Protein AF-A0AAV5X9I4-F1 (afdb_monomer)

Structure (mmCIF, N/CA/C/O backbone):
data_AF-A0AAV5X9I4-F1
#
_entry.id   AF-A0AAV5X9I4-F1
#
loop_
_atom_site.group_PDB
_atom_site.id
_atom_site.type_symbol
_atom_site.label_atom_id
_atom_site.label_alt_id
_atom_site.label_comp_id
_atom_site.label_asym_id
_atom_site.label_entity_id
_atom_site.label_seq_id
_atom_site.pdbx_PDB_ins_code
_atom_site.Cartn_x
_atom_site.Cartn_y
_atom_site.Cartn_z
_atom_site.occupancy
_atom_site.B_iso_or_equiv
_atom_site.auth_seq_id
_atom_site.auth_comp_id
_atom_site.auth_asym_id
_atom_site.auth_atom_id
_atom_site.pdbx_PDB_model_num
ATOM 1 N N . MET A 1 1 ? 20.234 15.312 -49.215 1.00 42.84 1 MET A N 1
ATOM 2 C CA . MET A 1 1 ? 20.912 14.231 -48.464 1.00 42.84 1 MET A CA 1
ATOM 3 C C . MET A 1 1 ? 19.890 13.559 -47.557 1.00 42.84 1 MET A C 1
ATOM 5 O O . MET A 1 1 ? 19.067 14.247 -46.967 1.00 42.84 1 MET A O 1
ATOM 9 N N . LYS A 1 2 ? 19.831 12.227 -47.622 1.00 47.31 2 LYS A N 1
ATOM 10 C CA . LYS A 1 2 ? 18.672 11.379 -47.304 1.00 47.31 2 LYS A CA 1
ATOM 11 C C . LYS A 1 2 ? 18.459 11.223 -45.791 1.00 47.31 2 LYS A C 1
ATOM 13 O O . LYS A 1 2 ? 19.376 10.842 -45.074 1.00 47.31 2 LYS A O 1
ATOM 18 N N . ARG A 1 3 ? 17.229 11.496 -45.342 1.00 52.50 3 ARG A N 1
ATOM 19 C CA . ARG A 1 3 ? 16.728 11.273 -43.978 1.00 52.50 3 ARG A CA 1
ATOM 20 C C . ARG A 1 3 ? 16.604 9.768 -43.730 1.00 52.50 3 ARG A C 1
ATOM 22 O O . ARG A 1 3 ? 15.694 9.139 -44.265 1.00 52.50 3 ARG A O 1
ATOM 29 N N . LEU A 1 4 ? 17.513 9.194 -42.946 1.00 55.03 4 LEU A N 1
ATOM 30 C CA . LEU A 1 4 ? 17.434 7.794 -42.542 1.00 55.03 4 LEU A CA 1
ATOM 31 C C . LEU A 1 4 ? 16.582 7.693 -41.270 1.00 55.03 4 LEU A C 1
ATOM 33 O O . LEU A 1 4 ? 17.060 7.907 -40.160 1.00 55.03 4 LEU A O 1
ATOM 37 N N . HIS A 1 5 ? 15.296 7.405 -41.474 1.00 47.62 5 HIS A N 1
ATOM 38 C CA . HIS A 1 5 ? 14.393 6.899 -40.446 1.00 47.62 5 HIS A CA 1
ATOM 39 C C . HIS A 1 5 ? 14.997 5.610 -39.881 1.00 47.62 5 HIS A C 1
ATOM 41 O O . HIS A 1 5 ? 15.062 4.604 -40.589 1.00 47.62 5 HIS A O 1
ATOM 47 N N . ARG A 1 6 ? 15.462 5.624 -38.628 1.00 54.22 6 ARG A N 1
ATOM 48 C CA . ARG A 1 6 ? 15.745 4.381 -37.908 1.00 54.22 6 ARG A CA 1
ATOM 49 C C . ARG A 1 6 ? 14.494 3.958 -37.155 1.00 54.22 6 ARG A C 1
ATOM 51 O O . ARG A 1 6 ? 13.937 4.714 -36.367 1.00 54.22 6 ARG A O 1
ATOM 58 N N . ALA A 1 7 ? 14.058 2.763 -37.529 1.00 50.28 7 ALA A N 1
ATOM 59 C CA . ALA A 1 7 ? 12.854 2.075 -37.129 1.00 50.28 7 ALA A CA 1
ATOM 60 C C . ALA A 1 7 ? 12.694 1.997 -35.607 1.00 50.28 7 ALA A C 1
ATOM 62 O O . ALA A 1 7 ? 13.595 1.569 -34.888 1.00 50.28 7 ALA A O 1
ATOM 63 N N . ILE A 1 8 ? 11.506 2.383 -35.153 1.00 52.78 8 ILE A N 1
ATOM 64 C CA . ILE A 1 8 ? 10.978 2.075 -33.831 1.00 52.78 8 ILE A CA 1
ATOM 65 C C . ILE A 1 8 ? 10.561 0.603 -33.884 1.00 52.78 8 ILE A C 1
ATOM 67 O O . ILE A 1 8 ? 9.514 0.259 -34.430 1.00 52.78 8 ILE A O 1
ATOM 71 N N . THR A 1 9 ? 11.421 -0.277 -33.381 1.00 48.50 9 THR A N 1
ATOM 72 C CA . THR A 1 9 ? 11.100 -1.692 -33.182 1.00 48.50 9 THR A CA 1
ATOM 73 C C . THR A 1 9 ? 10.170 -1.798 -31.976 1.00 48.50 9 THR A C 1
ATOM 75 O O . THR A 1 9 ? 10.616 -1.825 -30.832 1.00 48.50 9 THR A O 1
ATOM 78 N N . VAL A 1 10 ? 8.862 -1.828 -32.231 1.00 42.25 10 VAL A N 1
ATOM 79 C CA . VAL A 1 10 ? 7.853 -2.208 -31.237 1.00 42.25 10 VAL A CA 1
ATOM 80 C C . VAL A 1 10 ? 7.933 -3.725 -31.070 1.00 42.25 10 VAL A C 1
ATOM 82 O O . VAL A 1 10 ? 7.402 -4.479 -31.883 1.00 42.25 10 VAL A O 1
ATOM 85 N N . ILE A 1 11 ? 8.642 -4.185 -30.040 1.00 48.44 11 ILE A N 1
ATOM 86 C CA . ILE A 1 11 ? 8.603 -5.588 -29.620 1.00 48.44 11 ILE A CA 1
ATOM 87 C C . ILE A 1 11 ? 7.294 -5.779 -28.854 1.00 48.44 11 ILE A C 1
ATOM 89 O O . ILE A 1 11 ? 7.198 -5.479 -27.667 1.00 48.44 11 ILE A O 1
ATOM 93 N N . VAL A 1 12 ? 6.267 -6.251 -29.560 1.00 41.69 12 VAL A N 1
ATOM 94 C CA . VAL A 1 12 ? 5.054 -6.806 -28.953 1.00 41.69 12 VAL A CA 1
ATOM 95 C C . VAL A 1 12 ? 5.445 -8.154 -28.353 1.00 41.69 12 VAL A C 1
ATOM 97 O O . VAL A 1 12 ? 5.403 -9.187 -29.019 1.00 41.69 12 VAL A O 1
ATOM 100 N N . LEU A 1 13 ? 5.911 -8.135 -27.105 1.00 43.56 13 LEU A N 1
ATOM 101 C CA . LEU A 1 13 ? 6.156 -9.352 -26.348 1.00 43.56 13 LEU A CA 1
ATOM 102 C C . LEU A 1 13 ? 4.796 -9.882 -25.881 1.00 43.56 13 LEU A C 1
ATOM 104 O O . LEU A 1 13 ? 4.231 -9.419 -24.892 1.00 43.56 13 LEU A O 1
ATOM 108 N N . ALA A 1 14 ? 4.255 -10.831 -26.641 1.00 44.19 14 ALA A N 1
ATOM 109 C CA . ALA A 1 14 ? 3.136 -11.660 -26.225 1.00 44.19 14 ALA A CA 1
ATOM 110 C C . ALA A 1 14 ? 3.586 -12.510 -25.027 1.00 44.19 14 ALA A C 1
ATOM 112 O O . ALA A 1 14 ? 4.155 -13.590 -25.186 1.00 44.19 14 ALA A O 1
ATOM 113 N N . ALA A 1 15 ? 3.392 -11.982 -23.819 1.00 47.47 15 ALA A N 1
ATOM 114 C CA . ALA A 1 15 ? 3.569 -12.735 -22.591 1.00 47.47 15 ALA A CA 1
ATOM 115 C C . ALA A 1 15 ? 2.494 -13.823 -22.550 1.00 47.47 15 ALA A C 1
ATOM 117 O O . ALA A 1 15 ? 1.297 -13.544 -22.481 1.00 47.47 15 ALA A O 1
ATOM 118 N N . ALA A 1 16 ? 2.950 -15.067 -22.661 1.00 37.94 16 ALA A N 1
ATOM 119 C CA . ALA A 1 16 ? 2.134 -16.258 -22.568 1.00 37.94 16 ALA A CA 1
ATOM 120 C C . ALA A 1 16 ? 1.279 -16.213 -21.296 1.00 37.94 16 ALA A C 1
ATOM 122 O O . ALA A 1 16 ? 1.797 -16.201 -20.179 1.00 37.94 16 ALA A O 1
ATOM 123 N N . CYS A 1 17 ? -0.040 -16.222 -21.479 1.00 32.44 17 CYS A N 1
ATOM 124 C CA . CYS A 1 17 ? -0.988 -16.546 -20.431 1.00 32.44 17 CYS A CA 1
ATOM 125 C C . CYS A 1 17 ? -0.737 -17.999 -20.012 1.00 32.44 17 CYS A C 1
ATOM 127 O O . CYS A 1 17 ? -1.316 -18.929 -20.574 1.00 32.44 17 CYS A O 1
ATOM 129 N N . VAL A 1 18 ? 0.145 -18.210 -19.035 1.00 48.31 18 VAL A N 1
ATOM 130 C CA . VAL A 1 18 ? 0.159 -19.455 -18.269 1.00 48.31 18 VAL A CA 1
ATOM 131 C C . VAL A 1 18 ? -1.132 -19.448 -17.460 1.00 48.31 18 VAL A C 1
ATOM 133 O O . VAL A 1 18 ? -1.228 -18.864 -16.382 1.00 48.31 18 VAL A O 1
ATOM 136 N N . GLY A 1 19 ? -2.164 -20.033 -18.067 1.00 41.59 19 GLY A N 1
ATOM 137 C CA . GLY A 1 19 ? -3.426 -20.343 -17.428 1.00 41.59 19 GLY A CA 1
ATOM 138 C C . GLY A 1 19 ? -3.159 -21.299 -16.279 1.00 41.59 19 GLY A C 1
ATOM 139 O O . GLY A 1 19 ? -2.996 -22.500 -16.483 1.00 41.59 19 GLY A O 1
ATOM 140 N N . GLY A 1 20 ? -3.091 -20.750 -15.068 1.00 41.47 20 GLY A N 1
ATOM 141 C CA . GLY A 1 20 ? -3.189 -21.532 -13.847 1.00 41.47 20 GLY A CA 1
ATOM 142 C C . GLY A 1 20 ? -4.530 -22.249 -13.861 1.00 41.47 20 GLY A C 1
ATOM 143 O O . GLY A 1 20 ? -5.578 -21.607 -13.797 1.00 41.47 20 GLY A O 1
ATOM 144 N N . ALA A 1 21 ? -4.480 -23.570 -14.011 1.00 42.47 21 ALA A N 1
ATOM 145 C CA . ALA A 1 21 ? -5.632 -24.444 -13.918 1.00 42.47 21 ALA A CA 1
ATOM 146 C C . ALA A 1 21 ? -6.369 -24.158 -12.605 1.00 42.47 21 ALA A C 1
ATOM 148 O O . ALA A 1 21 ? -5.837 -24.357 -11.512 1.00 42.47 21 ALA A O 1
ATOM 149 N N . GLY A 1 22 ? -7.589 -23.642 -12.737 1.00 41.41 22 GLY A N 1
ATOM 150 C CA . GLY A 1 22 ? -8.486 -23.437 -11.619 1.00 41.41 22 GLY A CA 1
ATOM 151 C C . GLY A 1 22 ? -8.811 -24.781 -10.983 1.00 41.41 22 GLY A C 1
ATOM 152 O O . GLY A 1 22 ? -9.405 -25.653 -11.617 1.00 41.41 22 GLY A O 1
ATOM 153 N N . ASN A 1 23 ? -8.455 -24.933 -9.710 1.00 44.06 23 ASN A N 1
ATOM 154 C CA . ASN A 1 23 ? -9.025 -25.962 -8.855 1.00 44.06 23 ASN A CA 1
ATOM 155 C C . ASN A 1 23 ? -10.502 -25.620 -8.615 1.00 44.06 23 ASN A C 1
ATOM 157 O O . ASN A 1 23 ? -10.861 -25.019 -7.605 1.00 44.06 23 ASN A O 1
ATOM 161 N N . ALA A 1 24 ? -11.363 -25.994 -9.560 1.00 44.97 24 ALA A N 1
ATOM 162 C CA . ALA A 1 24 ? -12.807 -25.970 -9.392 1.00 44.97 24 ALA A CA 1
ATOM 163 C C . ALA A 1 24 ? -13.214 -27.109 -8.443 1.00 44.97 24 ALA A C 1
ATOM 165 O O . ALA A 1 24 ? -13.579 -28.204 -8.868 1.00 44.97 24 ALA A O 1
ATOM 166 N N . ARG A 1 25 ? -13.114 -26.870 -7.132 1.00 47.12 25 ARG A N 1
ATOM 167 C CA . ARG A 1 25 ? -13.780 -27.701 -6.125 1.00 47.12 25 ARG A CA 1
ATOM 168 C C . ARG A 1 25 ? -15.228 -27.239 -6.017 1.00 47.12 25 ARG A C 1
ATOM 170 O O . ARG A 1 25 ? -15.511 -26.199 -5.435 1.00 47.12 25 ARG A O 1
ATOM 177 N N . ALA A 1 26 ? -16.127 -28.018 -6.610 1.00 47.41 26 ALA A N 1
ATOM 178 C CA . ALA A 1 26 ? -17.556 -27.925 -6.358 1.00 47.41 26 ALA A CA 1
ATOM 179 C C . ALA A 1 26 ? -17.828 -28.389 -4.917 1.00 47.41 26 ALA A C 1
ATOM 181 O O . ALA A 1 26 ? -17.691 -29.567 -4.593 1.00 47.41 26 ALA A O 1
ATOM 182 N N . GLY A 1 27 ? -18.142 -27.425 -4.060 1.00 47.41 27 GLY A N 1
ATOM 183 C CA . GLY A 1 27 ? -18.465 -27.577 -2.645 1.00 47.41 27 GLY A CA 1
ATOM 184 C C . GLY A 1 27 ? -19.039 -26.252 -2.161 1.00 47.41 27 GLY A C 1
ATOM 185 O O . GLY A 1 27 ? -18.364 -25.483 -1.484 1.00 47.41 27 GLY A O 1
ATOM 186 N N . ASP A 1 28 ? -20.239 -25.948 -2.649 1.00 63.62 28 ASP A N 1
ATOM 187 C CA . ASP A 1 28 ? -21.027 -24.767 -2.313 1.00 63.62 28 ASP A CA 1
ATOM 188 C C . ASP A 1 28 ? -21.648 -24.938 -0.923 1.00 63.62 28 ASP A C 1
ATOM 190 O O . ASP A 1 28 ? -22.727 -25.498 -0.804 1.00 63.62 28 ASP A O 1
ATOM 194 N N . GLU A 1 29 ? -20.944 -24.483 0.115 1.00 51.00 29 GLU A N 1
ATOM 195 C CA . GLU A 1 29 ? -21.523 -24.057 1.398 1.00 51.00 29 GLU A CA 1
ATOM 196 C C . GLU A 1 29 ? -20.656 -22.911 1.954 1.00 51.00 29 GLU A C 1
ATOM 198 O O . GLU A 1 29 ? -19.706 -23.120 2.704 1.00 51.00 29 GLU A O 1
ATOM 203 N N . GLY A 1 30 ? -20.910 -21.676 1.505 1.00 61.22 30 GLY A N 1
ATOM 204 C CA . GLY A 1 30 ? -20.309 -20.456 2.077 1.00 61.22 30 GLY A CA 1
ATOM 205 C C . GLY A 1 30 ? -18.779 -20.332 1.988 1.00 61.22 30 GLY A C 1
ATOM 206 O O . GLY A 1 30 ? -18.183 -19.581 2.759 1.00 61.22 30 GLY A O 1
ATOM 207 N N . GLY A 1 31 ? -18.136 -21.070 1.078 1.00 7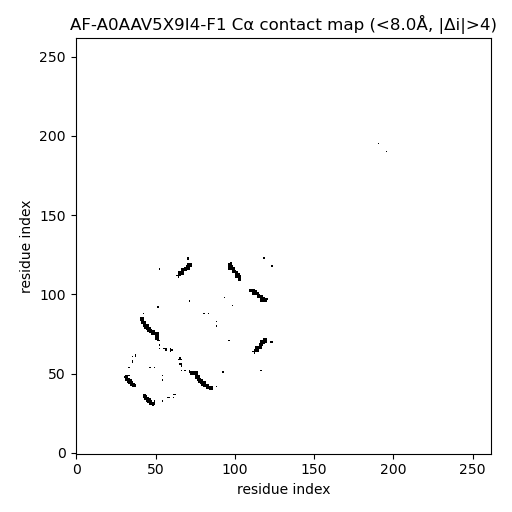0.94 31 GLY A N 1
ATOM 208 C CA . GLY A 1 31 ? -16.685 -21.090 0.914 1.00 70.94 31 GLY A CA 1
ATOM 209 C C . GLY A 1 31 ? -16.124 -19.749 0.443 1.00 70.94 31 GLY A C 1
ATOM 210 O O . GLY A 1 31 ? -16.684 -19.093 -0.435 1.00 70.94 31 GLY A O 1
ATOM 211 N N . SER A 1 32 ? -14.995 -19.354 1.030 1.00 86.81 32 SER A N 1
ATOM 212 C CA . SER A 1 32 ? -14.234 -18.178 0.612 1.00 86.81 32 SER A CA 1
ATOM 213 C C . SER A 1 32 ? -13.978 -18.215 -0.899 1.00 86.81 32 SER A C 1
ATOM 215 O O . SER A 1 32 ? -13.425 -19.189 -1.417 1.00 86.81 32 SER A O 1
ATOM 217 N N . ARG A 1 33 ? -14.403 -17.173 -1.620 1.00 93.44 33 ARG A N 1
ATOM 218 C CA . ARG A 1 33 ? -14.246 -17.060 -3.077 1.00 93.44 33 ARG A CA 1
ATOM 219 C C . ARG A 1 33 ? -13.462 -15.799 -3.392 1.00 93.44 33 ARG A C 1
ATOM 221 O O . ARG A 1 33 ? -13.907 -14.709 -3.051 1.00 93.44 33 ARG A O 1
ATOM 228 N N . LEU A 1 34 ? -12.329 -15.950 -4.070 1.00 96.31 34 LEU A N 1
ATOM 229 C CA . LEU A 1 34 ? -11.483 -14.848 -4.518 1.00 96.31 34 LEU A CA 1
ATOM 230 C C . LEU A 1 34 ? -11.164 -15.023 -6.003 1.00 96.31 34 LEU A C 1
ATOM 232 O O . LEU A 1 34 ? -10.683 -16.074 -6.425 1.00 96.31 34 LEU A O 1
ATOM 236 N N . ARG A 1 35 ? -11.437 -13.988 -6.790 1.00 97.19 35 ARG A N 1
ATOM 237 C CA . ARG A 1 35 ? -11.116 -13.893 -8.209 1.00 97.19 35 ARG A CA 1
ATOM 238 C C . ARG A 1 35 ? -10.456 -12.545 -8.465 1.00 97.19 35 ARG A C 1
ATOM 240 O O . ARG A 1 35 ? -11.007 -11.506 -8.112 1.00 97.19 35 ARG A O 1
ATOM 247 N N . VAL A 1 36 ? -9.278 -12.584 -9.076 1.00 97.75 36 VAL A N 1
ATOM 248 C CA . VAL A 1 36 ? -8.489 -11.399 -9.413 1.00 97.75 36 VAL A CA 1
ATOM 249 C C . VAL A 1 36 ? -8.068 -11.518 -10.872 1.00 97.75 36 VAL A C 1
ATOM 251 O O . VAL A 1 36 ? -7.275 -12.394 -11.218 1.00 97.75 36 VAL A O 1
ATOM 254 N N . ASP A 1 37 ? -8.604 -10.641 -11.713 1.00 97.75 37 ASP A N 1
ATOM 255 C CA . ASP A 1 37 ? -8.284 -10.547 -13.136 1.00 97.75 37 ASP A CA 1
ATOM 256 C C . ASP A 1 37 ? -7.553 -9.223 -13.393 1.00 97.75 37 ASP A C 1
ATOM 258 O O . ASP A 1 37 ? -8.082 -8.141 -13.122 1.00 97.75 37 ASP A O 1
ATOM 262 N N . TYR A 1 38 ? -6.316 -9.305 -13.892 1.00 97.56 38 TYR A N 1
ATOM 263 C CA . TYR A 1 38 ? -5.459 -8.143 -14.131 1.00 97.56 38 TYR A CA 1
ATOM 264 C C . TYR A 1 38 ? -5.228 -7.915 -15.626 1.00 97.56 38 TYR A C 1
ATOM 266 O O . TYR A 1 38 ? -4.657 -8.759 -16.319 1.00 97.56 38 TYR A O 1
ATOM 274 N N . HIS A 1 39 ? -5.637 -6.740 -16.102 1.00 96.81 39 HIS A N 1
ATOM 275 C CA . HIS A 1 39 ? -5.465 -6.263 -17.469 1.00 96.81 39 HIS A CA 1
ATOM 276 C C . HIS A 1 39 ? -4.863 -4.860 -17.429 1.00 96.81 39 HIS A C 1
ATOM 278 O O . HIS A 1 39 ? -5.589 -3.869 -17.444 1.00 96.81 39 HIS A O 1
ATOM 284 N N . ALA A 1 40 ? -3.532 -4.778 -17.342 1.00 93.50 40 ALA A N 1
ATOM 285 C CA . ALA A 1 40 ? -2.809 -3.532 -17.096 1.00 93.50 40 ALA A CA 1
ATOM 286 C C . ALA A 1 40 ? -3.342 -2.334 -17.925 1.00 93.50 40 ALA A C 1
ATOM 288 O O . ALA A 1 40 ? -3.461 -2.449 -19.148 1.00 93.50 40 ALA A O 1
ATOM 289 N N . PRO A 1 41 ? -3.636 -1.177 -17.291 1.00 93.06 41 PRO A N 1
ATOM 290 C CA . PRO A 1 41 ? -3.477 -0.853 -15.863 1.00 93.06 41 PRO A CA 1
ATOM 291 C C . PRO A 1 41 ? -4.711 -1.168 -14.989 1.00 93.06 41 PRO A C 1
ATOM 293 O O . PRO A 1 41 ? -4.787 -0.707 -13.850 1.00 93.06 41 PRO A O 1
ATOM 296 N N . ARG A 1 42 ? -5.693 -1.898 -15.519 1.00 97.56 42 ARG A N 1
ATOM 297 C CA . ARG A 1 42 ? -6.996 -2.146 -14.896 1.00 97.56 42 ARG A CA 1
ATOM 298 C C . ARG A 1 42 ? -7.042 -3.484 -14.164 1.00 97.56 42 ARG A C 1
ATOM 300 O O . ARG A 1 42 ? -6.383 -4.452 -14.550 1.00 97.56 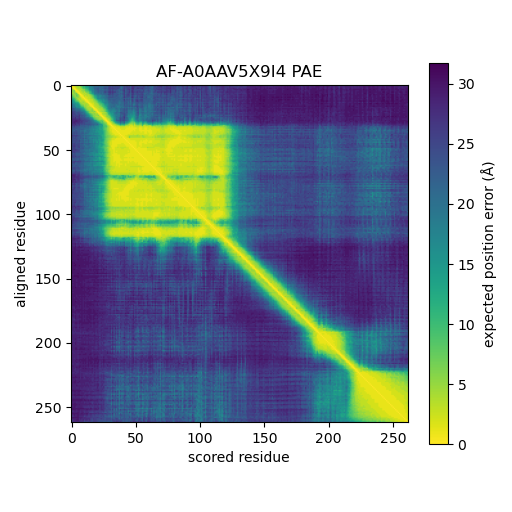42 ARG A O 1
ATOM 307 N N . LEU A 1 43 ? -7.826 -3.533 -13.098 1.00 97.62 43 LEU A N 1
ATOM 308 C CA . LEU A 1 43 ? -7.955 -4.671 -12.201 1.00 97.62 43 LEU A CA 1
ATOM 309 C C . LEU A 1 43 ? -9.433 -4.900 -11.876 1.00 97.62 43 LEU A C 1
ATOM 311 O O . LEU A 1 43 ? -10.161 -3.968 -11.538 1.00 97.62 43 LEU A O 1
ATOM 315 N N . THR A 1 44 ? -9.858 -6.158 -11.956 1.00 98.00 44 THR A N 1
ATOM 316 C CA . THR A 1 44 ? -11.170 -6.614 -11.489 1.00 98.00 44 THR A CA 1
ATOM 317 C C . THR A 1 44 ? -10.964 -7.586 -10.334 1.00 98.00 44 THR A C 1
ATOM 319 O O . THR A 1 44 ? -10.199 -8.546 -10.451 1.00 98.00 44 THR A O 1
ATOM 322 N N . VAL A 1 45 ? -11.622 -7.323 -9.207 1.00 97.88 45 VAL A N 1
ATOM 323 C CA . VAL A 1 45 ? -11.522 -8.098 -7.967 1.00 97.88 45 VAL A CA 1
ATOM 324 C C . VAL A 1 45 ? -12.923 -8.470 -7.503 1.00 97.88 45 VAL A C 1
ATOM 326 O O . VAL A 1 45 ? -13.723 -7.603 -7.161 1.00 97.88 45 VAL A O 1
ATOM 329 N N . GLU A 1 46 ? -13.204 -9.765 -7.437 1.00 97.56 46 GLU A N 1
ATOM 330 C CA . GLU A 1 46 ? -14.404 -10.311 -6.805 1.00 97.56 46 GLU A CA 1
ATOM 331 C C . GLU A 1 46 ? -13.964 -11.174 -5.621 1.00 97.56 46 GLU A C 1
ATOM 333 O O . GLU A 1 46 ? -13.300 -12.197 -5.784 1.00 97.56 46 GLU A O 1
ATOM 338 N N . ALA A 1 47 ? -14.317 -10.754 -4.414 1.00 96.88 47 ALA A N 1
ATOM 339 C CA . ALA A 1 47 ? -13.928 -11.401 -3.174 1.00 96.88 47 ALA A CA 1
ATOM 340 C C . ALA A 1 47 ? -15.141 -11.559 -2.254 1.00 96.88 47 ALA A C 1
ATOM 342 O O . ALA A 1 47 ? -15.907 -10.617 -2.053 1.00 96.88 47 ALA A O 1
ATOM 343 N N . ARG A 1 48 ? -15.320 -12.740 -1.664 1.00 96.81 48 ARG A N 1
ATOM 344 C CA . ARG A 1 48 ? -16.348 -13.020 -0.654 1.00 96.81 48 ARG A CA 1
ATOM 345 C C . ARG A 1 48 ? -15.779 -13.894 0.449 1.00 96.81 48 ARG A C 1
ATOM 347 O O . ARG A 1 48 ? -15.288 -14.986 0.173 1.00 96.81 48 ARG A O 1
ATOM 354 N N . GLY A 1 49 ? -15.879 -13.419 1.688 1.00 94.88 49 GLY A N 1
ATOM 355 C CA . GLY A 1 49 ? -15.412 -14.154 2.863 1.00 94.88 49 GLY A CA 1
ATOM 356 C C . GLY A 1 49 ? -13.899 -14.376 2.862 1.00 94.88 49 GLY A C 1
ATOM 357 O O . GLY A 1 49 ? -13.446 -15.468 3.194 1.00 94.88 49 GLY A O 1
ATOM 358 N N . VAL A 1 50 ? -13.119 -13.385 2.427 1.00 96.50 50 VAL A N 1
ATOM 359 C CA . VAL A 1 50 ? -11.654 -13.488 2.280 1.00 96.50 50 VAL A CA 1
ATOM 360 C C . VAL A 1 50 ? -10.977 -12.473 3.187 1.00 96.50 50 VAL A C 1
ATOM 362 O O . VAL A 1 50 ? -11.494 -11.367 3.352 1.00 96.50 50 VAL A O 1
ATOM 365 N N . THR A 1 51 ? -9.833 -12.813 3.778 1.00 95.50 51 THR A N 1
ATOM 366 C CA . THR A 1 51 ? -9.080 -11.834 4.575 1.00 95.50 51 THR A CA 1
ATOM 367 C C . THR A 1 51 ? -8.391 -10.817 3.668 1.00 95.50 51 THR A C 1
ATOM 369 O O . THR A 1 51 ? -8.049 -11.110 2.517 1.00 95.50 51 THR A O 1
ATOM 372 N N . LEU A 1 52 ? -8.150 -9.612 4.190 1.00 95.62 52 LEU A N 1
ATOM 373 C CA . LEU A 1 52 ? -7.458 -8.569 3.433 1.00 95.62 52 LEU A CA 1
ATOM 374 C C . LEU A 1 52 ? -6.056 -9.010 2.988 1.00 95.62 52 LEU A C 1
ATOM 376 O O . LEU A 1 52 ? -5.682 -8.782 1.841 1.00 95.62 52 LEU A O 1
ATOM 380 N N . ALA A 1 53 ? -5.300 -9.671 3.869 1.00 95.62 53 ALA A N 1
ATOM 381 C CA . ALA A 1 53 ? -3.958 -10.157 3.560 1.00 95.62 53 ALA A CA 1
ATOM 382 C C . ALA A 1 53 ? -3.957 -11.156 2.389 1.00 95.62 53 ALA A C 1
ATOM 384 O O . ALA A 1 53 ? -3.120 -11.048 1.494 1.00 95.62 53 ALA A O 1
ATOM 385 N N . GLN A 1 54 ? -4.928 -12.077 2.344 1.00 96.00 54 GLN A N 1
ATOM 386 C CA . GLN A 1 54 ? -5.091 -13.012 1.224 1.00 96.00 54 GLN A CA 1
ATOM 387 C C . GLN A 1 54 ? -5.435 -12.280 -0.076 1.00 96.00 54 GLN A C 1
ATOM 389 O O . GLN A 1 54 ? -4.835 -12.551 -1.115 1.00 96.00 54 GLN A O 1
ATOM 394 N N . MET A 1 55 ? -6.362 -11.319 -0.015 1.00 96.94 55 MET A N 1
ATOM 395 C CA . MET A 1 55 ? -6.755 -10.523 -1.178 1.00 96.94 55 MET A CA 1
ATOM 396 C C . MET A 1 55 ? -5.575 -9.724 -1.745 1.00 96.94 55 MET A C 1
ATOM 398 O O . MET A 1 55 ? -5.313 -9.779 -2.945 1.00 96.94 55 MET A O 1
ATOM 402 N N . LEU A 1 56 ? -4.832 -9.018 -0.890 1.00 97.12 56 LEU A N 1
ATOM 403 C CA . LEU A 1 56 ? -3.655 -8.249 -1.297 1.00 97.12 56 LEU A CA 1
ATOM 404 C C . LEU A 1 56 ? -2.519 -9.151 -1.784 1.00 97.12 56 LEU A C 1
ATOM 406 O O . LEU A 1 56 ? -1.811 -8.758 -2.704 1.00 97.12 56 LEU A O 1
ATOM 410 N N . GLY A 1 57 ? -2.349 -10.342 -1.204 1.00 97.12 57 GLY A N 1
ATOM 411 C CA . GLY A 1 57 ? -1.363 -11.325 -1.652 1.00 97.12 57 GLY A CA 1
ATOM 412 C C . GLY A 1 57 ? -1.612 -11.786 -3.089 1.00 97.12 57 GLY A C 1
ATOM 413 O O . GLY A 1 57 ? -0.688 -11.776 -3.901 1.00 97.12 57 GLY A O 1
ATOM 414 N N . GLU A 1 58 ? -2.862 -12.106 -3.435 1.00 97.56 58 GLU A N 1
ATOM 415 C CA . GLU A 1 58 ? -3.237 -12.460 -4.812 1.00 97.56 58 GLU A CA 1
ATOM 416 C C . GLU A 1 58 ? -3.096 -11.277 -5.776 1.00 97.56 58 GLU A C 1
ATOM 418 O O . GLU A 1 58 ? -2.554 -11.433 -6.870 1.00 97.56 58 GLU A O 1
ATOM 423 N N . ILE A 1 59 ? -3.519 -10.071 -5.380 1.00 97.50 59 ILE A N 1
ATOM 424 C CA . ILE A 1 59 ? -3.322 -8.865 -6.204 1.00 97.50 59 ILE A CA 1
ATOM 425 C C . ILE A 1 59 ? -1.825 -8.613 -6.427 1.00 97.50 59 ILE A C 1
ATOM 427 O O . ILE A 1 59 ? -1.403 -8.391 -7.561 1.00 97.50 59 ILE A O 1
ATOM 431 N N . GLY A 1 60 ? -1.012 -8.707 -5.374 1.00 96.94 60 GLY A N 1
ATOM 432 C CA . GLY A 1 60 ? 0.439 -8.552 -5.434 1.00 96.94 60 GLY A CA 1
ATOM 433 C C . GLY A 1 60 ? 1.098 -9.563 -6.362 1.00 96.94 60 GLY A C 1
ATOM 4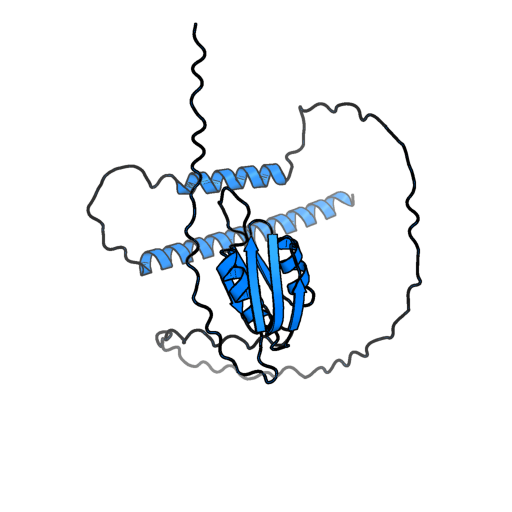34 O O . GLY A 1 60 ? 1.917 -9.176 -7.193 1.00 96.94 60 GLY A O 1
ATOM 435 N N . ALA A 1 61 ? 0.668 -10.826 -6.324 1.00 97.06 61 ALA A N 1
ATOM 436 C CA . ALA A 1 61 ? 1.149 -11.865 -7.232 1.00 97.06 61 ALA A CA 1
ATOM 437 C C . ALA A 1 61 ? 0.818 -11.580 -8.709 1.00 97.06 61 ALA A C 1
ATOM 439 O O . ALA A 1 61 ? 1.594 -11.944 -9.593 1.00 97.06 61 ALA A O 1
ATOM 440 N N . ARG A 1 62 ? -0.315 -10.922 -8.997 1.00 96.50 62 ARG A N 1
ATOM 441 C CA . ARG A 1 62 ? -0.718 -10.543 -10.365 1.00 96.50 62 ARG A CA 1
ATOM 442 C C . ARG A 1 62 ? -0.032 -9.275 -10.867 1.00 96.50 62 ARG A C 1
ATOM 444 O O . ARG A 1 62 ? 0.293 -9.198 -12.048 1.00 96.50 62 ARG A O 1
ATOM 451 N N . VAL A 1 63 ? 0.155 -8.290 -9.990 1.00 96.06 63 VAL A N 1
ATOM 452 C CA . VAL A 1 63 ? 0.698 -6.963 -10.330 1.00 96.06 63 VAL A CA 1
ATOM 453 C C . VAL A 1 63 ? 2.229 -6.925 -10.238 1.00 96.06 63 VAL A C 1
ATOM 455 O O . VAL A 1 63 ? 2.860 -6.164 -10.966 1.00 96.06 63 VAL A O 1
ATOM 458 N N . GLY A 1 64 ? 2.834 -7.759 -9.390 1.00 95.50 64 GLY A N 1
ATOM 459 C CA . GLY A 1 64 ? 4.283 -7.842 -9.192 1.00 95.50 64 GLY A CA 1
ATOM 460 C C . GLY A 1 64 ? 4.808 -7.130 -7.941 1.00 95.50 64 GLY A C 1
ATOM 461 O O . GLY A 1 64 ? 5.947 -6.677 -7.957 1.00 95.50 64 GLY A O 1
ATOM 462 N N . PHE A 1 65 ? 4.015 -7.034 -6.868 1.00 96.69 65 PHE A N 1
ATOM 463 C CA . PHE A 1 65 ? 4.469 -6.520 -5.566 1.00 96.69 65 PHE A CA 1
ATOM 464 C C . PHE A 1 65 ? 4.312 -7.569 -4.461 1.00 96.69 65 PHE A C 1
ATOM 466 O O . PHE A 1 65 ? 3.525 -8.509 -4.573 1.00 96.69 65 PHE A O 1
ATOM 473 N N . THR A 1 66 ? 5.052 -7.406 -3.364 1.00 97.19 66 THR A N 1
ATOM 474 C CA . THR A 1 66 ? 4.998 -8.321 -2.212 1.00 97.19 66 THR A CA 1
ATOM 475 C C . THR A 1 66 ? 4.179 -7.758 -1.057 1.00 97.19 66 THR A C 1
ATOM 477 O O . THR A 1 66 ? 4.166 -6.554 -0.810 1.00 97.19 66 THR A O 1
ATOM 480 N N . VAL A 1 67 ? 3.503 -8.635 -0.313 1.00 97.12 67 VAL A N 1
ATOM 481 C CA . VAL A 1 67 ? 2.730 -8.259 0.879 1.00 97.12 67 VAL A CA 1
ATOM 482 C C . VAL A 1 67 ? 3.343 -8.920 2.102 1.00 97.12 67 VAL A C 1
ATOM 484 O O . VAL A 1 67 ? 3.605 -10.121 2.098 1.00 97.12 67 VAL A O 1
ATOM 487 N N . VAL A 1 68 ? 3.587 -8.127 3.142 1.00 96.31 68 VAL A N 1
ATOM 488 C CA . VAL A 1 68 ? 4.053 -8.599 4.448 1.00 96.31 68 VAL A CA 1
ATOM 489 C C . VAL A 1 68 ? 2.947 -8.365 5.461 1.00 96.31 68 VAL A C 1
ATOM 491 O O . VAL A 1 68 ? 2.556 -7.225 5.714 1.00 96.31 68 VAL A O 1
ATOM 494 N N . ASP A 1 69 ? 2.455 -9.455 6.032 1.00 94.19 69 ASP A N 1
ATOM 495 C CA . ASP A 1 69 ? 1.454 -9.440 7.088 1.00 94.19 69 ASP A CA 1
ATOM 496 C C . ASP A 1 69 ? 2.145 -9.481 8.462 1.00 94.19 69 ASP A C 1
ATOM 498 O O . ASP A 1 69 ? 2.747 -10.494 8.817 1.00 94.19 69 ASP A O 1
ATOM 502 N N . ASN A 1 70 ? 2.078 -8.379 9.221 1.00 91.94 70 ASN A N 1
ATOM 503 C CA . ASN A 1 70 ? 2.598 -8.284 10.592 1.00 91.94 70 ASN A CA 1
ATOM 504 C C . ASN A 1 70 ? 1.476 -8.252 11.647 1.00 91.94 70 ASN A C 1
ATOM 506 O O . ASN A 1 70 ? 1.646 -7.648 12.706 1.00 91.94 70 ASN A O 1
ATOM 510 N N . GLY A 1 71 ? 0.327 -8.870 11.368 1.00 83.56 71 GLY A N 1
ATOM 511 C CA . GLY A 1 71 ? -0.827 -8.875 12.275 1.00 83.56 71 GLY A CA 1
ATOM 512 C C . GLY A 1 71 ? -2.035 -8.145 11.700 1.00 83.56 71 GLY A C 1
ATOM 513 O O . GLY A 1 71 ? -2.747 -7.445 12.420 1.00 83.56 71 GLY A O 1
ATOM 514 N N . ALA A 1 72 ? -2.253 -8.276 10.394 1.00 80.38 72 ALA A N 1
ATOM 515 C CA . ALA A 1 72 ? -3.436 -7.784 9.717 1.00 80.38 72 ALA A CA 1
ATOM 516 C C . ALA A 1 72 ? -4.708 -8.352 10.354 1.00 80.38 72 ALA A C 1
ATOM 518 O O . ALA A 1 72 ? -4.747 -9.466 10.883 1.00 80.38 72 ALA A O 1
ATOM 519 N N . SER A 1 73 ? -5.777 -7.564 10.275 1.00 81.19 73 SER A N 1
ATOM 520 C CA . SER A 1 73 ? -7.082 -7.961 10.778 1.00 81.19 73 SER A CA 1
ATOM 521 C C . SER A 1 73 ? -7.549 -9.260 10.109 1.00 81.19 73 SER A C 1
ATOM 523 O O . SER A 1 73 ? -7.626 -9.351 8.883 1.00 81.19 73 SER A O 1
ATOM 525 N N . ALA A 1 74 ? -7.946 -10.254 10.911 1.00 87.88 74 ALA A N 1
ATOM 526 C CA . ALA A 1 74 ? -8.577 -11.490 10.429 1.00 87.88 74 ALA A CA 1
ATOM 527 C C . ALA A 1 74 ? -10.033 -11.275 9.957 1.00 87.88 74 ALA A C 1
ATOM 529 O O . ALA A 1 74 ? -10.796 -12.228 9.794 1.00 87.88 74 ALA A O 1
ATOM 530 N N . THR A 1 75 ? -10.437 -10.017 9.760 1.00 89.44 75 THR A N 1
ATOM 531 C CA . THR A 1 75 ? -11.776 -9.648 9.311 1.00 89.44 75 THR A CA 1
ATOM 532 C C . THR A 1 75 ? -12.006 -10.159 7.895 1.00 89.44 75 THR A C 1
ATOM 534 O O . THR A 1 75 ? -11.220 -9.910 6.979 1.00 89.44 75 THR A O 1
ATOM 537 N N . LEU A 1 76 ? -13.107 -10.884 7.722 1.00 94.38 76 LEU A N 1
ATOM 538 C CA . LEU A 1 76 ? -13.530 -11.395 6.429 1.00 94.38 76 LEU A CA 1
ATOM 539 C C . LEU A 1 76 ? -14.215 -10.279 5.642 1.00 94.38 76 LEU A C 1
ATOM 541 O O . LEU A 1 76 ? -15.190 -9.685 6.102 1.00 94.38 76 LEU A O 1
ATOM 545 N N . LEU A 1 77 ? -13.713 -10.016 4.443 1.00 93.88 77 LEU A N 1
ATOM 546 C CA . LEU A 1 77 ? -14.209 -8.978 3.555 1.00 93.88 77 LEU A CA 1
ATOM 547 C C . LEU A 1 77 ? -15.007 -9.588 2.402 1.00 93.88 77 LEU A C 1
ATOM 549 O O . LEU A 1 77 ? -14.722 -10.689 1.922 1.00 93.88 77 LEU A O 1
ATOM 553 N N . SER A 1 78 ? -16.017 -8.842 1.955 1.00 96.19 78 SER A N 1
ATOM 554 C CA . SER A 1 78 ? -16.747 -9.107 0.715 1.00 96.19 78 SER A CA 1
ATOM 555 C C . SER A 1 78 ? -16.738 -7.844 -0.135 1.00 96.19 78 SER A C 1
ATOM 557 O O . SER A 1 78 ? -17.287 -6.822 0.269 1.00 96.19 78 SER A O 1
ATOM 559 N N . VAL A 1 79 ? -16.064 -7.901 -1.280 1.00 96.50 79 VAL A N 1
ATOM 560 C CA . VAL A 1 79 ? -15.778 -6.756 -2.149 1.00 96.50 79 VAL A CA 1
ATOM 561 C C . VAL A 1 79 ? -15.958 -7.185 -3.602 1.00 96.50 79 VAL A C 1
ATOM 563 O O . VAL A 1 79 ? -15.535 -8.269 -3.989 1.00 96.50 79 VAL A O 1
ATOM 566 N N . SER A 1 80 ? -16.581 -6.328 -4.406 1.00 97.50 80 SER A N 1
ATOM 567 C CA . SER A 1 80 ? -16.689 -6.496 -5.855 1.00 97.50 80 SER A CA 1
ATOM 568 C C . SER A 1 80 ? -16.298 -5.177 -6.501 1.00 97.50 80 SER A C 1
ATOM 570 O O . SER A 1 80 ? -16.992 -4.178 -6.320 1.00 97.50 80 SER A O 1
ATOM 572 N N . ILE A 1 81 ? -15.161 -5.159 -7.187 1.00 97.56 81 ILE A N 1
ATOM 573 C CA . ILE A 1 81 ? -14.640 -3.996 -7.904 1.00 97.56 81 ILE A CA 1
ATOM 574 C C . ILE A 1 81 ? -14.346 -4.439 -9.329 1.00 97.56 81 ILE A C 1
ATOM 576 O O . ILE A 1 81 ? -13.646 -5.426 -9.540 1.00 97.56 81 ILE A O 1
ATOM 580 N N . GLU A 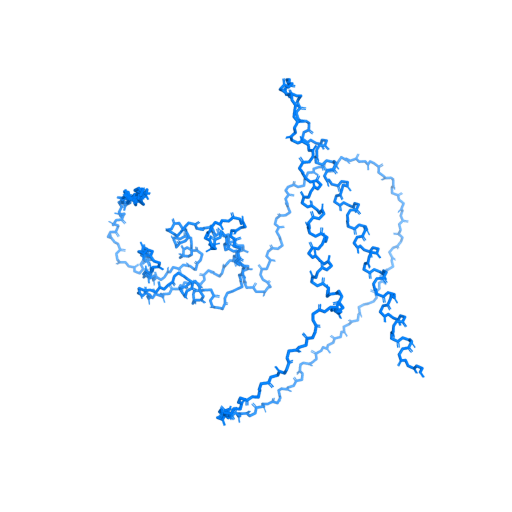1 82 ? -14.864 -3.706 -10.302 1.00 97.94 82 GLU A N 1
ATOM 581 C CA . GLU A 1 82 ? -14.708 -4.020 -11.717 1.00 97.94 82 GLU A CA 1
ATOM 582 C C . GLU A 1 82 ? -13.955 -2.894 -12.418 1.00 97.94 82 GLU A C 1
ATOM 584 O O . GLU A 1 82 ? -14.230 -1.718 -12.184 1.00 97.94 82 GLU A O 1
ATOM 589 N N . ASP A 1 83 ? -13.009 -3.276 -13.277 1.00 97.25 83 ASP A N 1
ATOM 590 C CA . ASP A 1 83 ? -12.307 -2.389 -14.212 1.00 97.25 83 ASP A CA 1
ATOM 591 C C . ASP A 1 83 ? -11.679 -1.113 -13.601 1.00 97.25 83 ASP A C 1
ATOM 593 O O . ASP A 1 83 ? -11.611 -0.062 -14.243 1.00 97.25 83 ASP A O 1
ATOM 597 N N . ALA A 1 84 ? -11.190 -1.196 -12.361 1.00 98.00 84 ALA A N 1
ATOM 598 C CA . ALA A 1 84 ? -10.608 -0.067 -11.634 1.00 98.00 84 ALA A CA 1
ATOM 599 C C . ALA A 1 84 ? -9.078 -0.015 -11.763 1.00 98.00 84 ALA A C 1
ATOM 601 O O . ALA A 1 84 ? -8.423 -1.021 -12.047 1.00 98.00 84 ALA A O 1
ATOM 602 N N . LEU A 1 85 ? -8.480 1.159 -11.539 1.00 97.25 85 LEU A N 1
ATOM 603 C CA . LEU A 1 85 ? -7.020 1.289 -11.510 1.00 97.25 85 LEU A CA 1
ATOM 604 C C . LEU A 1 85 ? -6.442 0.605 -10.267 1.00 97.25 85 LEU A C 1
ATOM 606 O O . LEU A 1 85 ? -7.034 0.664 -9.190 1.00 97.25 85 LEU A O 1
ATOM 610 N N . VAL A 1 86 ? -5.250 0.015 -10.391 1.00 96.31 86 VAL A N 1
ATOM 611 C CA . VAL A 1 86 ? -4.574 -0.665 -9.266 1.00 96.31 86 VAL A CA 1
ATOM 612 C C . VAL A 1 86 ? -4.470 0.242 -8.033 1.00 96.31 86 VAL A C 1
ATOM 614 O O . VAL A 1 86 ? -4.832 -0.181 -6.939 1.00 96.31 86 VAL A O 1
ATOM 617 N N . ASP A 1 87 ? -4.052 1.499 -8.202 1.00 95.56 87 ASP A N 1
ATOM 618 C CA . ASP A 1 87 ? -3.967 2.479 -7.110 1.00 95.56 87 ASP A CA 1
ATOM 619 C C . ASP A 1 87 ? -5.314 2.757 -6.429 1.00 95.56 87 ASP A C 1
ATOM 621 O O . ASP A 1 87 ? -5.375 2.908 -5.208 1.00 95.56 87 ASP A O 1
ATOM 625 N N . GLU A 1 88 ? -6.403 2.815 -7.198 1.00 97.19 88 GLU A N 1
ATOM 626 C CA . GLU A 1 88 ? -7.745 3.052 -6.660 1.00 97.19 88 GLU A CA 1
ATOM 627 C C . GLU A 1 88 ? -8.230 1.847 -5.857 1.00 97.19 88 GLU A C 1
ATOM 629 O O . GLU A 1 88 ? -8.708 2.013 -4.731 1.00 97.19 88 GLU A O 1
ATOM 634 N N . VAL A 1 89 ? -8.029 0.637 -6.390 1.00 97.06 89 VAL A N 1
ATOM 635 C CA . VAL A 1 89 ? -8.354 -0.613 -5.693 1.00 97.06 89 VAL A CA 1
ATOM 636 C C . VAL A 1 89 ? -7.569 -0.711 -4.390 1.00 97.06 89 VAL A C 1
ATOM 638 O O . VAL A 1 89 ? -8.159 -0.942 -3.337 1.00 97.06 89 VAL A O 1
ATOM 641 N N . LEU A 1 90 ? -6.253 -0.483 -4.424 1.00 96.81 90 LEU A N 1
ATOM 642 C CA . LEU A 1 90 ? -5.415 -0.542 -3.225 1.00 96.81 90 LEU A CA 1
ATOM 643 C C . LEU A 1 90 ? -5.820 0.514 -2.200 1.00 96.81 90 LEU A C 1
ATOM 645 O O . LEU A 1 90 ? -5.960 0.192 -1.022 1.00 96.81 90 LEU A O 1
ATOM 649 N N . ARG A 1 91 ? -6.085 1.752 -2.626 1.00 96.44 91 ARG A N 1
ATOM 650 C CA . ARG A 1 91 ? -6.552 2.818 -1.729 1.00 96.44 91 ARG A CA 1
ATOM 651 C C . ARG A 1 91 ? -7.894 2.477 -1.085 1.00 96.44 91 ARG A C 1
ATOM 653 O O . ARG A 1 91 ? -8.106 2.818 0.077 1.00 96.44 91 ARG A O 1
ATOM 660 N N . GLN A 1 92 ? -8.795 1.825 -1.818 1.00 96.50 92 GLN A N 1
ATOM 661 C CA . GLN A 1 92 ? -10.089 1.397 -1.294 1.00 96.50 92 GLN A CA 1
ATOM 662 C C . GLN A 1 92 ? -9.954 0.226 -0.315 1.00 96.50 92 GLN A C 1
ATOM 664 O O . GLN A 1 92 ? -10.577 0.262 0.743 1.00 96.50 92 GLN A O 1
ATOM 669 N N . LEU A 1 93 ? -9.137 -0.780 -0.637 1.00 95.31 93 LEU A N 1
ATOM 670 C CA . LEU A 1 93 ? -8.927 -1.964 0.205 1.00 95.31 93 LEU A CA 1
ATOM 671 C C . LEU A 1 93 ? -8.153 -1.656 1.487 1.00 95.31 93 LEU A C 1
ATOM 673 O O . LEU A 1 93 ? -8.446 -2.219 2.535 1.00 95.31 93 LEU A O 1
ATOM 677 N N . LEU A 1 94 ? -7.183 -0.748 1.414 1.00 95.19 94 LEU A N 1
ATOM 678 C CA . LEU A 1 94 ? -6.370 -0.329 2.555 1.00 95.19 94 LEU A CA 1
ATOM 679 C C . LEU A 1 94 ? -7.054 0.762 3.395 1.00 95.19 94 LEU A C 1
ATOM 681 O O . LEU A 1 94 ? -6.492 1.250 4.380 1.00 95.19 94 LEU A O 1
ATOM 685 N N . ARG A 1 95 ? -8.273 1.172 3.022 1.00 93.31 95 ARG A N 1
ATOM 686 C CA . ARG A 1 95 ? -9.034 2.177 3.759 1.00 93.31 95 ARG A CA 1
ATOM 687 C C . ARG A 1 95 ? -9.470 1.606 5.107 1.00 93.31 95 ARG A C 1
ATOM 689 O O . ARG A 1 95 ? -10.341 0.749 5.169 1.00 93.31 95 ARG A O 1
ATOM 696 N N . GLY A 1 96 ? -8.917 2.157 6.184 1.00 86.94 96 GLY A N 1
ATOM 697 C CA . GLY A 1 96 ? -9.245 1.754 7.556 1.00 86.94 96 GLY A CA 1
ATOM 698 C C . GLY A 1 96 ? -8.254 0.772 8.179 1.00 86.94 96 GLY A C 1
ATOM 699 O O . GLY A 1 96 ? -8.414 0.428 9.344 1.00 86.94 96 GLY A O 1
ATOM 700 N N . GLU A 1 97 ? -7.211 0.381 7.447 1.00 90.62 97 GLU A N 1
ATOM 701 C CA . GLU A 1 97 ? -6.150 -0.497 7.938 1.00 90.62 97 GLU A CA 1
ATOM 702 C C . GLU A 1 97 ? -4.836 0.278 8.048 1.00 90.62 97 GLU A C 1
ATOM 704 O O . GLU A 1 97 ? -4.506 1.101 7.187 1.00 90.62 97 GLU A O 1
ATOM 709 N N . ASN A 1 98 ? -4.060 0.021 9.103 1.00 92.69 98 ASN A N 1
ATOM 710 C CA . ASN A 1 98 ? -2.735 0.625 9.232 1.00 92.69 98 ASN A CA 1
ATOM 711 C C . ASN A 1 98 ? -1.758 -0.113 8.326 1.00 92.69 98 ASN A C 1
ATOM 713 O O . ASN A 1 98 ? -1.555 -1.321 8.460 1.00 92.69 98 ASN A O 1
ATOM 717 N N . HIS A 1 99 ? -1.137 0.620 7.413 1.00 95.25 99 HIS A N 1
ATOM 718 C CA . HIS A 1 99 ? -0.257 0.041 6.415 1.00 95.25 99 HIS A CA 1
ATOM 719 C C . HIS A 1 99 ? 0.849 1.015 6.015 1.00 95.25 99 HIS A C 1
ATOM 721 O O . HIS A 1 99 ? 0.718 2.231 6.164 1.00 95.25 99 HIS A O 1
ATOM 727 N N . THR A 1 100 ? 1.918 0.461 5.451 1.00 95.69 100 THR A N 1
ATOM 728 C CA . THR A 1 100 ? 2.999 1.211 4.808 1.00 95.69 100 THR A CA 1
ATOM 729 C C . THR A 1 100 ? 3.197 0.680 3.396 1.00 95.69 100 THR A C 1
ATOM 731 O O . THR A 1 100 ? 3.310 -0.530 3.197 1.00 95.69 100 THR A O 1
ATOM 734 N N . VAL A 1 101 ? 3.269 1.582 2.416 1.00 96.25 101 VAL A N 1
ATOM 735 C CA . VAL A 1 101 ? 3.567 1.250 1.016 1.00 96.25 101 VAL A CA 1
ATOM 736 C C . VAL A 1 101 ? 5.006 1.648 0.709 1.00 96.25 101 VAL A C 1
ATOM 738 O O . VAL A 1 101 ? 5.392 2.799 0.905 1.00 96.25 101 VAL A O 1
ATOM 741 N N . LEU A 1 102 ? 5.798 0.690 0.239 1.00 95.62 102 LEU A N 1
ATOM 742 C CA . LEU A 1 102 ? 7.154 0.890 -0.248 1.00 95.62 102 LEU A CA 1
ATOM 743 C C . LEU A 1 102 ? 7.123 0.867 -1.773 1.00 95.62 102 LEU A C 1
ATOM 745 O O . LEU A 1 102 ? 6.639 -0.082 -2.393 1.00 95.62 102 LEU A O 1
ATOM 749 N N . TYR A 1 103 ? 7.670 1.920 -2.365 1.00 94.88 103 TYR A N 1
ATOM 750 C CA . TYR A 1 103 ? 7.808 2.056 -3.807 1.00 94.88 103 TYR A CA 1
ATOM 751 C C . TYR A 1 103 ? 9.204 1.616 -4.238 1.00 94.88 103 TYR A C 1
ATOM 753 O O . TYR A 1 103 ? 10.179 1.840 -3.515 1.00 94.88 103 TYR A O 1
ATOM 761 N N . ALA A 1 104 ? 9.302 1.012 -5.420 1.00 91.88 104 ALA A N 1
ATOM 762 C CA . ALA A 1 104 ? 10.577 0.584 -5.977 1.00 91.88 104 ALA A CA 1
ATOM 763 C C . ALA A 1 104 ? 11.503 1.794 -6.179 1.00 91.88 104 ALA A C 1
ATOM 765 O O . ALA A 1 104 ? 11.180 2.733 -6.911 1.00 91.88 104 ALA A O 1
ATOM 766 N N . ALA A 1 105 ? 12.675 1.767 -5.546 1.00 87.69 105 ALA A N 1
ATOM 767 C CA . ALA A 1 105 ? 13.703 2.776 -5.754 1.00 87.69 105 ALA A CA 1
ATOM 768 C C . ALA A 1 105 ? 14.513 2.429 -7.015 1.00 87.69 105 ALA A C 1
ATOM 770 O O . ALA A 1 105 ? 15.188 1.405 -7.057 1.00 87.69 105 ALA A O 1
ATOM 771 N N . GLY A 1 106 ? 14.464 3.285 -8.042 1.00 79.56 106 GLY A N 1
ATOM 772 C CA . GLY A 1 106 ? 15.368 3.194 -9.200 1.00 79.56 106 GLY A CA 1
ATOM 773 C C . GLY A 1 106 ? 14.830 2.496 -10.458 1.00 79.56 106 GLY A C 1
ATOM 774 O O . GLY A 1 106 ? 15.621 2.172 -11.341 1.00 79.56 106 GLY A O 1
ATOM 775 N N . GLY A 1 107 ? 13.516 2.279 -10.581 1.00 76.75 107 GLY A N 1
ATOM 776 C CA . GLY A 1 107 ? 12.888 1.806 -11.824 1.00 76.75 107 GLY A CA 1
ATOM 777 C C . GLY A 1 107 ? 12.475 2.942 -12.775 1.00 76.75 107 GLY A C 1
ATOM 778 O O . GLY A 1 107 ? 12.135 4.035 -12.329 1.00 76.75 107 GLY A O 1
ATOM 779 N N . ASN A 1 108 ? 12.438 2.671 -14.089 1.00 77.62 108 ASN A N 1
ATOM 780 C CA . ASN A 1 108 ? 11.910 3.611 -15.100 1.00 77.62 108 ASN A CA 1
ATOM 781 C C . ASN A 1 108 ? 10.404 3.887 -14.943 1.00 77.62 108 ASN A C 1
ATOM 783 O O . ASN A 1 108 ? 9.898 4.876 -15.469 1.00 77.62 108 ASN A O 1
ATOM 787 N N . THR A 1 109 ? 9.687 3.011 -14.243 1.00 77.94 109 THR A N 1
ATOM 788 C CA . THR A 1 109 ? 8.268 3.164 -13.933 1.00 77.94 109 THR A CA 1
ATOM 789 C C . THR A 1 109 ? 8.092 3.175 -12.419 1.00 77.94 109 THR A C 1
ATOM 791 O O . THR A 1 109 ? 8.493 2.199 -11.777 1.00 77.94 109 THR A O 1
ATOM 794 N N . PRO A 1 110 ? 7.508 4.237 -11.834 1.00 81.75 110 PRO A N 1
ATOM 795 C CA . PRO A 1 110 ? 7.154 4.231 -10.423 1.00 81.75 110 PRO A CA 1
ATOM 796 C C . PRO A 1 110 ? 6.146 3.103 -10.190 1.00 81.75 110 PRO A C 1
ATOM 798 O O . PRO A 1 110 ? 5.080 3.077 -10.801 1.00 81.75 110 PRO A O 1
ATOM 801 N N . GLY A 1 111 ? 6.527 2.138 -9.358 1.00 91.00 111 GLY A N 1
ATOM 802 C CA . GLY A 1 111 ? 5.738 0.951 -9.057 1.00 91.00 111 GLY A CA 1
ATOM 803 C C . GLY A 1 111 ? 5.818 0.616 -7.577 1.00 91.00 111 GLY A C 1
ATOM 804 O O . GLY A 1 111 ? 6.759 1.009 -6.881 1.00 91.00 111 GLY A O 1
ATOM 805 N N . ILE A 1 112 ? 4.805 -0.091 -7.093 1.00 95.06 112 ILE A N 1
ATOM 806 C CA . ILE A 1 112 ? 4.769 -0.596 -5.723 1.00 95.06 112 ILE A CA 1
ATOM 807 C C . ILE A 1 112 ? 5.686 -1.815 -5.661 1.00 95.06 112 ILE A C 1
ATOM 809 O O . ILE A 1 112 ? 5.574 -2.708 -6.492 1.00 95.06 112 ILE A O 1
ATOM 813 N N . ASP A 1 113 ? 6.588 -1.841 -4.687 1.00 95.50 113 ASP A N 1
ATOM 814 C CA . ASP A 1 113 ? 7.496 -2.967 -4.452 1.00 95.50 113 ASP A CA 1
ATOM 815 C C . ASP A 1 113 ? 6.963 -3.860 -3.325 1.00 95.50 113 ASP A C 1
ATOM 817 O O . ASP A 1 113 ? 6.830 -5.082 -3.457 1.00 95.50 113 ASP A O 1
ATOM 821 N N . LYS A 1 114 ? 6.576 -3.228 -2.211 1.00 96.75 114 LYS A N 1
ATOM 822 C CA . LYS A 1 114 ? 6.110 -3.929 -1.016 1.00 96.75 114 LYS A CA 1
ATOM 823 C C . LYS A 1 114 ? 5.002 -3.168 -0.295 1.00 96.75 114 LYS A C 1
ATOM 825 O O . LYS A 1 114 ? 5.067 -1.954 -0.136 1.00 96.75 114 LYS A O 1
ATOM 830 N N . ILE A 1 115 ? 4.024 -3.899 0.229 1.00 96.88 115 ILE A N 1
ATOM 831 C CA . ILE A 1 115 ? 3.013 -3.392 1.163 1.00 96.88 115 ILE A CA 1
ATOM 832 C C . ILE A 1 115 ? 3.175 -4.123 2.496 1.00 96.88 115 ILE A C 1
ATOM 834 O O . ILE A 1 115 ? 3.231 -5.351 2.533 1.00 96.88 115 ILE A O 1
ATOM 838 N N . VAL A 1 116 ? 3.261 -3.373 3.593 1.00 96.50 116 VAL A N 1
ATOM 839 C CA . VAL A 1 116 ? 3.364 -3.910 4.957 1.00 96.50 116 VAL A CA 1
ATOM 840 C C . VAL A 1 116 ? 2.085 -3.582 5.716 1.00 96.50 116 VAL A C 1
ATOM 842 O O . VAL A 1 116 ? 1.751 -2.407 5.863 1.00 96.50 116 VAL A O 1
ATOM 845 N N . LEU A 1 117 ? 1.384 -4.604 6.207 1.00 95.38 117 LEU A N 1
ATOM 846 C CA . LEU A 1 117 ? 0.187 -4.457 7.038 1.00 95.38 117 LEU A CA 1
ATOM 847 C C . LEU A 1 117 ? 0.596 -4.459 8.513 1.00 95.38 117 LEU A C 1
ATOM 849 O O . LEU A 1 117 ? 1.222 -5.410 8.974 1.00 95.38 117 LEU A O 1
ATOM 853 N N . LEU A 1 118 ? 0.271 -3.388 9.239 1.00 91.25 118 LEU A N 1
ATOM 854 C CA . LEU A 1 118 ? 0.733 -3.137 10.613 1.00 91.25 118 LEU A CA 1
ATOM 855 C C . LEU A 1 118 ? -0.282 -3.555 11.690 1.00 91.25 118 LEU A C 1
ATOM 857 O O . LEU A 1 118 ? 0.023 -3.468 12.876 1.00 91.25 118 LEU A O 1
ATOM 861 N N . GLY A 1 119 ? -1.474 -4.003 11.290 1.00 83.81 119 GLY A N 1
ATOM 862 C CA . GLY A 1 119 ? -2.523 -4.433 12.210 1.00 83.81 119 GLY A CA 1
ATOM 863 C C . GLY A 1 119 ? -3.223 -3.296 12.960 1.00 83.81 119 GLY A C 1
ATOM 864 O O . GLY A 1 119 ? -3.037 -2.103 12.692 1.00 83.81 119 GLY A O 1
ATOM 865 N N . ALA A 1 120 ? -4.084 -3.673 13.907 1.00 78.12 120 ALA A N 1
ATOM 866 C CA . ALA A 1 120 ? -4.766 -2.717 14.770 1.00 78.12 120 ALA A CA 1
ATOM 867 C C . ALA A 1 120 ? -3.755 -2.033 15.714 1.00 78.12 120 ALA A C 1
ATOM 869 O O . ALA A 1 120 ? -2.896 -2.708 16.294 1.00 78.12 120 ALA A O 1
ATOM 870 N N . PRO A 1 121 ? -3.860 -0.708 15.922 1.00 66.19 121 PRO A N 1
ATOM 871 C CA . PRO A 1 121 ? -2.943 -0.001 16.801 1.00 66.19 121 PRO A CA 1
ATOM 872 C C . PRO A 1 121 ? -3.141 -0.529 18.229 1.00 66.19 121 PRO A C 1
ATOM 874 O O . PRO A 1 121 ? -4.236 -0.453 18.780 1.00 66.19 121 PRO A O 1
ATOM 877 N N . GLY A 1 122 ? -2.091 -1.117 18.805 1.00 61.06 122 GLY A N 1
ATOM 878 C CA . GLY A 1 122 ? -2.133 -1.749 20.131 1.00 61.06 122 GLY A CA 1
ATOM 879 C C . GLY A 1 122 ? -2.102 -3.281 20.129 1.00 61.06 122 GLY A C 1
ATOM 880 O O . GLY A 1 122 ? -1.962 -3.864 21.198 1.00 61.06 122 GLY A O 1
ATOM 881 N N . GLN A 1 123 ? -2.152 -3.935 18.962 1.00 55.16 123 GLN A N 1
ATOM 882 C CA . GLN A 1 123 ? -1.908 -5.380 18.817 1.00 55.16 123 GLN A CA 1
ATOM 883 C C . GLN A 1 123 ? -0.510 -5.697 18.277 1.00 55.16 123 GLN A C 1
ATOM 885 O O . GLN A 1 123 ? -0.300 -6.720 17.631 1.00 55.16 123 GLN A O 1
ATOM 890 N N . PHE A 1 124 ? 0.475 -4.842 18.557 1.00 52.91 124 PHE A N 1
ATOM 891 C CA . PHE A 1 124 ? 1.861 -5.226 18.337 1.00 52.91 124 PHE A CA 1
ATOM 892 C C . PHE A 1 124 ? 2.187 -6.360 19.308 1.00 52.91 124 PHE A C 1
ATOM 894 O O . PHE A 1 124 ? 2.493 -6.125 20.478 1.00 52.91 124 PHE A O 1
ATOM 901 N N . THR A 1 125 ? 2.119 -7.605 18.839 1.00 52.47 125 THR A N 1
ATOM 902 C CA . THR A 1 125 ? 2.867 -8.688 19.466 1.00 52.47 125 THR A CA 1
ATOM 903 C C . THR A 1 125 ? 4.322 -8.281 19.349 1.00 52.47 125 THR A C 1
ATOM 905 O O . THR A 1 125 ? 4.889 -8.346 18.256 1.00 52.47 125 THR A O 1
ATOM 908 N N . ALA A 1 126 ? 4.878 -7.756 20.446 1.00 48.56 126 ALA A N 1
ATOM 909 C CA . ALA A 1 126 ? 6.297 -7.482 20.584 1.00 48.56 126 ALA A CA 1
ATOM 910 C C . ALA A 1 126 ? 7.032 -8.675 19.980 1.00 48.56 126 ALA A C 1
ATOM 912 O O . ALA A 1 126 ? 6.819 -9.810 20.415 1.00 48.56 126 ALA A O 1
ATOM 913 N N . GLY A 1 127 ? 7.736 -8.413 18.876 1.00 46.03 127 GLY A N 1
ATOM 914 C CA . GLY A 1 127 ? 8.273 -9.455 18.023 1.00 46.03 127 GLY A CA 1
ATOM 915 C C . GLY A 1 127 ? 9.016 -10.472 18.868 1.00 46.03 127 GLY A C 1
ATOM 916 O O . GLY A 1 127 ? 9.739 -10.098 19.791 1.00 46.03 127 GLY A O 1
ATOM 917 N N . VAL A 1 128 ? 8.808 -11.749 18.542 1.00 48.28 128 VAL A N 1
ATOM 918 C CA . VAL A 1 128 ? 9.726 -12.821 18.912 1.00 48.28 128 VAL A CA 1
ATOM 919 C C . VAL A 1 128 ? 11.124 -12.280 18.661 1.00 48.28 128 VAL A C 1
ATOM 921 O O . VAL A 1 128 ? 11.509 -12.031 17.516 1.00 48.28 128 VAL A O 1
ATOM 924 N N . GLU A 1 129 ? 11.812 -11.993 19.761 1.00 44.00 129 GLU A N 1
ATOM 925 C CA . GLU A 1 129 ? 13.193 -11.559 19.775 1.00 44.00 129 GLU A CA 1
ATOM 926 C C . GLU A 1 129 ? 13.955 -12.511 18.844 1.00 44.00 129 GLU A C 1
ATOM 928 O O . GLU A 1 129 ? 13.820 -13.734 18.997 1.00 44.00 129 GLU A O 1
ATOM 933 N N . PRO A 1 130 ? 14.663 -12.003 17.817 1.00 49.53 130 PRO A N 1
ATOM 934 C CA . PRO A 1 130 ? 15.451 -12.867 16.950 1.00 49.53 130 PRO A CA 1
ATOM 935 C C . PRO A 1 130 ? 16.330 -13.734 17.854 1.00 49.53 130 PRO A C 1
ATOM 937 O O . PRO A 1 130 ? 16.875 -13.193 18.817 1.00 49.53 130 PRO A O 1
ATOM 940 N N . PRO A 1 131 ? 16.429 -15.057 17.608 1.00 50.97 131 PRO A N 1
ATOM 941 C CA . PRO A 1 131 ? 17.045 -15.994 18.534 1.00 50.97 131 PRO A CA 1
ATOM 942 C C . PRO A 1 131 ? 18.384 -15.436 18.985 1.00 50.97 131 PRO A C 1
ATOM 944 O O . PRO A 1 131 ? 19.303 -15.279 18.180 1.00 50.97 131 PRO A O 1
ATOM 947 N N . ASN A 1 132 ? 18.401 -15.081 20.269 1.00 46.38 132 ASN A N 1
ATOM 948 C CA . ASN A 1 132 ? 19.514 -14.605 21.059 1.00 46.38 132 ASN A CA 1
ATOM 949 C C . ASN A 1 132 ? 20.813 -15.239 20.545 1.00 46.38 132 ASN A C 1
ATOM 951 O O . ASN A 1 132 ? 21.132 -16.390 20.859 1.00 46.38 132 ASN A O 1
ATOM 955 N N . ARG A 1 133 ? 21.539 -14.503 19.689 1.00 49.19 133 ARG A N 1
ATOM 956 C CA . ARG A 1 133 ? 22.935 -14.801 19.384 1.00 49.19 133 ARG A CA 1
ATOM 957 C C . ARG A 1 133 ? 23.635 -14.677 20.720 1.00 49.19 133 ARG A C 1
ATOM 959 O O . ARG A 1 133 ? 23.851 -13.564 21.184 1.00 49.19 133 ARG A O 1
ATOM 966 N N . GLN A 1 134 ? 23.900 -15.837 21.314 1.00 45.00 134 GLN A N 1
ATOM 967 C CA . GLN A 1 134 ? 24.667 -16.048 22.530 1.00 45.00 134 GLN A CA 1
ATOM 968 C C . GLN A 1 134 ? 25.724 -14.952 22.664 1.00 45.00 134 GLN A C 1
ATOM 970 O O . GLN A 1 134 ? 26.757 -14.986 21.995 1.00 45.00 134 GLN A O 1
ATOM 975 N N . GLN A 1 135 ? 25.439 -13.956 23.503 1.00 45.38 135 GLN A N 1
ATOM 976 C CA . GLN A 1 135 ? 26.479 -13.069 23.984 1.00 45.38 135 GLN A CA 1
ATOM 977 C C . GLN A 1 135 ? 27.522 -13.971 24.655 1.00 45.38 135 GLN A C 1
ATOM 979 O O . GLN A 1 135 ? 27.156 -14.762 25.533 1.00 45.38 135 GLN A O 1
ATOM 984 N N . PRO A 1 136 ? 28.798 -13.921 24.237 1.00 49.06 136 PRO A N 1
ATOM 985 C CA . PRO A 1 136 ? 29.842 -14.643 24.933 1.00 49.06 136 PRO A CA 1
ATOM 986 C C . PRO A 1 136 ? 29.832 -14.185 26.390 1.00 49.06 136 PRO A C 1
ATOM 988 O O . PRO A 1 136 ? 29.886 -12.989 26.675 1.00 49.06 136 PRO A O 1
ATOM 991 N N . GLN A 1 137 ? 29.701 -15.156 27.294 1.00 46.09 137 GLN A N 1
ATOM 992 C CA . GLN A 1 137 ? 29.715 -14.985 28.742 1.00 46.09 137 GLN A CA 1
ATOM 993 C C . GLN A 1 137 ? 31.057 -14.381 29.175 1.00 46.09 137 GLN A C 1
ATOM 995 O O . GLN A 1 137 ? 31.993 -15.084 29.545 1.00 46.09 137 GLN A O 1
ATOM 1000 N N . GLY A 1 138 ? 31.160 -13.058 29.107 1.00 46.38 138 GLY A N 1
ATOM 1001 C CA . GLY A 1 138 ? 32.180 -12.295 29.800 1.00 46.38 138 GLY A CA 1
ATOM 1002 C C . GLY A 1 138 ? 31.760 -12.165 31.254 1.00 46.38 138 GLY A C 1
ATOM 1003 O O . GLY A 1 138 ? 30.893 -11.362 31.583 1.00 46.38 138 GLY A O 1
ATOM 1004 N N . THR A 1 139 ? 32.362 -12.975 32.119 1.00 57.06 139 THR A N 1
ATOM 1005 C CA . THR A 1 139 ? 32.350 -12.823 33.577 1.00 57.06 139 THR A CA 1
ATOM 1006 C C . THR A 1 139 ? 32.585 -11.364 33.976 1.00 57.06 139 THR A C 1
ATOM 1008 O O . THR A 1 139 ? 33.717 -10.886 33.911 1.00 57.06 139 THR A O 1
ATOM 1011 N N . GLN A 1 140 ? 31.537 -10.670 34.427 1.00 47.81 140 GLN A N 1
ATOM 1012 C CA . GLN A 1 140 ? 31.676 -9.468 35.247 1.00 47.81 140 GLN A CA 1
ATOM 1013 C C . GLN A 1 140 ? 31.231 -9.762 36.685 1.00 47.81 140 GLN A C 1
ATOM 1015 O O . GLN A 1 140 ? 30.186 -10.385 36.891 1.00 47.81 140 GLN A O 1
ATOM 1020 N N . PRO A 1 141 ? 32.031 -9.354 37.685 1.00 55.50 141 PRO A N 1
ATOM 1021 C CA . PRO A 1 141 ? 31.756 -9.608 39.085 1.00 55.50 141 PRO A CA 1
ATOM 1022 C C . PRO A 1 141 ? 30.631 -8.709 39.604 1.00 55.50 141 PRO A C 1
ATOM 1024 O O . PRO A 1 141 ? 30.542 -7.521 39.305 1.00 55.50 141 PRO A O 1
ATOM 1027 N N . VAL A 1 142 ? 29.792 -9.326 40.429 1.00 52.19 142 VAL A N 1
ATOM 1028 C CA . VAL A 1 142 ? 28.697 -8.733 41.191 1.00 52.19 142 VAL A CA 1
ATOM 1029 C C . VAL A 1 142 ? 29.231 -7.627 42.107 1.00 52.19 142 VAL A C 1
ATOM 1031 O O . VAL A 1 142 ? 29.956 -7.906 43.059 1.00 52.19 142 VAL A O 1
ATOM 1034 N N . ALA A 1 143 ? 28.816 -6.384 41.864 1.00 55.44 143 ALA A N 1
ATOM 1035 C CA . ALA A 1 143 ? 28.815 -5.330 42.872 1.00 55.44 143 ALA A CA 1
ATOM 1036 C C . ALA A 1 143 ? 27.358 -4.961 43.167 1.00 55.44 143 ALA A C 1
ATOM 1038 O O . ALA A 1 143 ? 26.638 -4.449 42.313 1.00 55.44 143 ALA A O 1
ATOM 1039 N N . ALA A 1 144 ? 26.924 -5.296 44.380 1.00 55.19 144 ALA A N 1
ATOM 1040 C CA . ALA A 1 144 ? 25.592 -5.041 44.896 1.00 55.19 144 ALA A CA 1
ATOM 1041 C C . ALA A 1 144 ? 25.267 -3.539 44.871 1.00 55.19 144 ALA A C 1
ATOM 1043 O O . ALA A 1 144 ? 25.939 -2.747 45.532 1.00 55.19 144 ALA A O 1
ATOM 1044 N N . GLN A 1 145 ? 24.211 -3.156 44.151 1.00 54.06 145 GLN A N 1
ATOM 1045 C CA . GLN A 1 145 ? 23.560 -1.862 44.332 1.00 54.06 145 GLN A CA 1
ATOM 1046 C C . GLN A 1 145 ? 22.254 -2.061 45.117 1.00 54.06 145 GLN A C 1
ATOM 1048 O O . GLN A 1 145 ? 21.440 -2.906 44.738 1.00 54.06 145 GLN A O 1
ATOM 1053 N N . PRO A 1 146 ? 22.054 -1.331 46.230 1.00 59.03 146 PRO A N 1
ATOM 1054 C CA . PRO A 1 146 ? 20.846 -1.420 47.034 1.00 59.03 146 PRO A CA 1
ATOM 1055 C C . PRO A 1 146 ? 19.643 -0.808 46.308 1.00 59.03 146 PRO A C 1
ATOM 1057 O O . PRO A 1 146 ? 19.726 0.255 45.694 1.00 59.03 146 PRO A O 1
ATOM 1060 N N . ALA A 1 147 ? 18.515 -1.507 46.416 1.00 53.28 147 ALA A N 1
ATOM 1061 C CA . ALA A 1 147 ? 17.218 -1.109 45.898 1.00 53.28 147 ALA A CA 1
ATOM 1062 C C . ALA A 1 147 ? 16.733 0.195 46.547 1.00 53.28 147 ALA A C 1
ATOM 1064 O O . ALA A 1 147 ? 16.576 0.270 47.766 1.00 53.28 147 ALA A O 1
ATOM 1065 N N . VAL A 1 148 ? 16.438 1.198 45.720 1.00 59.84 148 VAL A N 1
ATOM 1066 C CA . VAL A 1 148 ? 15.684 2.386 46.126 1.00 59.84 148 VAL A CA 1
ATOM 1067 C C . VAL A 1 148 ? 14.447 2.461 45.239 1.00 59.84 148 VAL A C 1
ATOM 1069 O O . VAL A 1 148 ? 14.526 2.791 44.059 1.00 59.84 148 VAL A O 1
ATOM 1072 N N . SER A 1 149 ? 13.307 2.080 45.806 1.00 58.34 149 SER A N 1
ATOM 1073 C CA . SER A 1 149 ? 11.991 2.159 45.175 1.00 58.34 149 SER A CA 1
ATOM 1074 C C . SER A 1 149 ? 11.543 3.620 45.049 1.00 58.34 149 SER A C 1
ATOM 1076 O O . SER A 1 149 ? 11.502 4.309 46.070 1.00 58.34 149 SER A O 1
ATOM 1078 N N . PRO A 1 150 ? 11.134 4.111 43.867 1.00 65.69 150 PRO A N 1
ATOM 1079 C CA . PRO A 1 150 ? 10.339 5.328 43.786 1.00 65.69 150 PRO A CA 1
ATOM 1080 C C . PRO A 1 150 ? 8.829 5.032 43.948 1.00 65.69 150 PRO A C 1
ATOM 1082 O O . PRO A 1 150 ? 8.350 3.978 43.523 1.00 65.69 150 PRO A O 1
ATOM 1085 N N . PRO A 1 151 ? 8.073 5.946 44.585 1.00 63.00 151 PRO A N 1
ATOM 1086 C CA . PRO A 1 151 ? 6.665 5.770 44.928 1.00 63.00 151 PRO A CA 1
ATOM 1087 C C . PRO A 1 151 ? 5.726 5.874 43.719 1.00 63.00 151 PRO A C 1
ATOM 1089 O O . PRO A 1 151 ? 5.920 6.681 42.810 1.00 63.00 151 PRO A O 1
ATOM 1092 N N . ALA A 1 152 ? 4.661 5.074 43.766 1.00 54.44 152 ALA A N 1
ATOM 1093 C CA . ALA A 1 152 ? 3.536 5.109 42.845 1.00 54.44 152 ALA A CA 1
ATOM 1094 C C . ALA A 1 152 ? 2.786 6.449 42.936 1.00 54.44 152 ALA A C 1
ATOM 1096 O O . ALA A 1 152 ? 2.202 6.772 43.970 1.00 54.44 152 ALA A O 1
ATOM 1097 N N . ALA A 1 153 ? 2.760 7.201 41.837 1.00 53.97 153 ALA A N 1
ATOM 1098 C CA . ALA A 1 153 ? 1.844 8.317 41.646 1.00 53.97 153 ALA A CA 1
ATOM 1099 C C . ALA A 1 153 ? 0.768 7.904 40.633 1.00 53.97 153 ALA A C 1
ATOM 1101 O O . ALA A 1 153 ? 0.980 7.925 39.423 1.00 53.97 153 ALA A O 1
ATOM 1102 N N . SER A 1 154 ? -0.393 7.504 41.152 1.00 56.53 154 SER A N 1
ATOM 1103 C CA . SER A 1 154 ? -1.629 7.373 40.383 1.00 56.53 154 SER A CA 1
ATOM 1104 C C . SER A 1 154 ? -2.108 8.763 39.974 1.00 56.53 154 SER A C 1
ATOM 1106 O O . SER A 1 154 ? -2.511 9.548 40.830 1.00 56.53 154 SER A O 1
ATOM 1108 N N . VAL A 1 155 ? -2.103 9.065 38.677 1.00 54.88 155 VAL A N 1
ATOM 1109 C CA . VAL A 1 155 ? -2.782 10.249 38.140 1.00 54.88 155 VAL A CA 1
ATOM 1110 C C . VAL A 1 155 ? -3.992 9.762 37.353 1.00 54.88 155 VAL A C 1
ATOM 1112 O O . VAL A 1 155 ? -3.874 9.257 36.239 1.00 54.88 155 VAL A O 1
ATOM 1115 N N . ALA A 1 156 ? -5.165 9.855 37.977 1.00 51.16 156 ALA A N 1
ATOM 1116 C CA . ALA A 1 156 ? -6.443 9.651 37.317 1.00 51.16 156 ALA A CA 1
ATOM 1117 C C . ALA A 1 156 ? -6.691 10.829 36.367 1.00 51.16 156 ALA A C 1
ATOM 1119 O O . ALA A 1 156 ? -6.853 11.963 36.814 1.00 51.16 156 ALA A O 1
ATOM 1120 N N . VAL A 1 157 ? -6.710 10.567 35.061 1.00 62.28 157 VAL A N 1
ATOM 1121 C CA . VAL A 1 157 ? -7.092 11.561 34.054 1.00 62.28 157 VAL A CA 1
ATOM 1122 C C . VAL A 1 157 ? -8.524 11.257 33.633 1.00 62.28 157 VAL A C 1
ATOM 1124 O O . VAL A 1 157 ? -8.794 10.299 32.914 1.00 62.28 157 VAL A O 1
ATOM 1127 N N . THR A 1 158 ? -9.461 12.053 34.136 1.00 58.88 1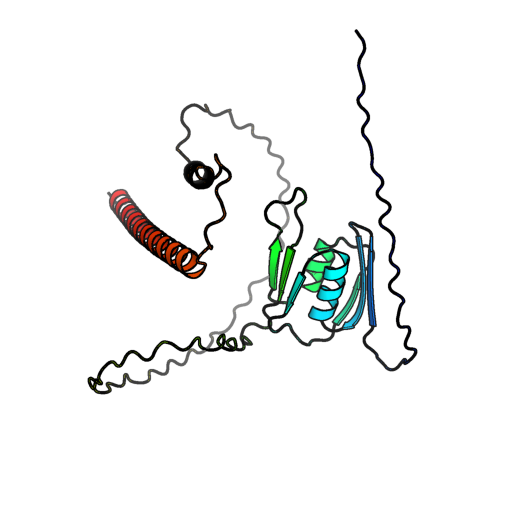58 THR A N 1
ATOM 1128 C CA . THR A 1 158 ? -10.850 12.098 33.671 1.00 58.88 158 THR A CA 1
ATOM 1129 C C . THR A 1 158 ? -10.903 12.692 32.258 1.00 58.88 158 THR A C 1
ATOM 1131 O O . THR A 1 158 ? -10.433 13.819 32.080 1.00 58.88 158 THR A O 1
ATOM 1134 N N . PRO A 1 159 ? -11.476 12.007 31.252 1.00 57.97 159 PRO A N 1
ATOM 1135 C CA . PRO A 1 159 ? -11.712 12.610 29.947 1.00 57.97 159 PRO A CA 1
ATOM 1136 C C . PRO A 1 159 ? -12.843 13.642 30.044 1.00 57.97 159 PRO A C 1
ATOM 1138 O O . PRO A 1 159 ? -13.986 13.315 30.366 1.00 57.97 159 PRO A O 1
ATOM 1141 N N . SER A 1 160 ? -12.490 14.902 29.790 1.00 62.97 160 SER A N 1
ATOM 1142 C CA . SER A 1 160 ? -13.418 16.027 29.695 1.00 62.97 160 SER A CA 1
ATOM 1143 C C . SER A 1 160 ? -14.212 15.951 28.389 1.00 62.97 160 SER A C 1
ATOM 1145 O O . SER A 1 160 ? -13.675 15.609 27.334 1.00 62.97 160 SER A O 1
ATOM 1147 N N . ALA A 1 161 ? -15.503 16.242 28.495 1.00 53.38 161 ALA A N 1
ATOM 1148 C CA . ALA A 1 161 ? -16.499 16.095 27.452 1.00 53.38 161 ALA A CA 1
ATOM 1149 C C . ALA A 1 161 ? -16.328 17.072 26.270 1.00 53.38 161 ALA A C 1
ATOM 1151 O O . ALA A 1 161 ? -15.815 18.182 26.387 1.00 53.38 161 ALA A O 1
ATOM 1152 N N . VAL A 1 162 ? -16.838 16.596 25.137 1.00 62.28 162 VAL A N 1
ATOM 1153 C CA . VAL A 1 162 ? -17.041 17.216 23.820 1.00 62.28 162 VAL A CA 1
ATOM 1154 C C . VAL A 1 162 ? -17.669 18.620 23.891 1.00 62.28 162 VAL A C 1
ATOM 1156 O O . VAL A 1 162 ? -18.625 18.819 24.639 1.00 62.28 162 VAL A O 1
ATOM 1159 N N . PRO A 1 163 ? -17.267 19.546 23.000 1.00 58.00 163 PRO A N 1
ATOM 1160 C CA . PRO A 1 163 ? -18.254 20.401 22.344 1.00 58.00 163 PRO A CA 1
ATOM 1161 C C . PRO A 1 163 ? -18.275 20.187 20.825 1.00 58.00 163 PRO A C 1
ATOM 1163 O O . PRO A 1 163 ? -17.261 20.249 20.131 1.00 58.00 163 PRO A O 1
ATOM 1166 N N . ALA A 1 164 ? -19.481 19.920 20.327 1.00 57.72 164 ALA A N 1
ATOM 1167 C CA . ALA A 1 164 ? -19.815 19.825 18.919 1.00 57.72 164 ALA A CA 1
ATOM 1168 C C . ALA A 1 164 ? -19.530 21.163 18.220 1.00 57.72 164 ALA A C 1
ATOM 1170 O O . ALA A 1 164 ? -20.046 22.200 18.635 1.00 57.72 164 ALA A O 1
ATOM 1171 N N . SER A 1 165 ? -18.727 21.141 17.156 1.00 57.97 165 SER A N 1
ATOM 1172 C CA . SER A 1 165 ? -18.623 22.265 16.226 1.00 57.97 165 SER A CA 1
ATOM 1173 C C . SER A 1 165 ? -19.473 22.006 14.997 1.00 57.97 165 SER A C 1
ATOM 1175 O O . SER A 1 165 ? -19.427 20.945 14.378 1.00 57.97 165 SER A O 1
ATOM 1177 N N . ALA A 1 166 ? -20.297 23.012 14.741 1.00 54.41 166 ALA A N 1
ATOM 1178 C CA . ALA A 1 166 ? -21.331 23.083 13.747 1.00 54.41 166 ALA A CA 1
ATOM 1179 C C . ALA A 1 166 ? -20.800 23.004 12.312 1.00 54.41 166 ALA A C 1
ATOM 1181 O O . ALA A 1 166 ? -19.701 23.444 11.981 1.00 54.41 166 ALA A O 1
ATOM 1182 N N . THR A 1 167 ? -21.680 22.474 11.478 1.00 54.22 167 THR A N 1
ATOM 1183 C CA . THR A 1 167 ? -21.748 22.554 10.027 1.00 54.22 167 THR A CA 1
ATOM 1184 C C . THR A 1 167 ? -21.406 23.962 9.525 1.00 54.22 167 THR A C 1
ATOM 1186 O O . THR A 1 167 ? -22.142 24.911 9.791 1.00 54.22 167 THR A O 1
ATOM 1189 N N . ALA A 1 168 ? -20.318 24.092 8.769 1.00 47.97 168 ALA A N 1
ATOM 1190 C CA . ALA A 1 168 ? -20.063 25.249 7.922 1.00 47.97 168 ALA A CA 1
ATOM 1191 C C . ALA A 1 168 ? -19.812 24.748 6.498 1.00 47.97 168 ALA A C 1
ATOM 1193 O O . ALA A 1 168 ? -18.833 24.060 6.219 1.00 47.97 168 ALA A O 1
ATOM 1194 N N . ASP A 1 169 ? -20.774 25.064 5.643 1.00 57.47 169 ASP A N 1
ATOM 1195 C CA . ASP A 1 169 ? -20.802 24.877 4.199 1.00 57.47 169 ASP A CA 1
ATOM 1196 C C . ASP A 1 169 ? -19.788 25.844 3.547 1.00 57.47 169 ASP A C 1
ATOM 1198 O O . ASP A 1 169 ? -19.915 27.059 3.737 1.00 57.47 169 ASP A O 1
ATOM 1202 N N . PRO A 1 170 ? -18.738 25.373 2.845 1.00 57.00 170 PRO A N 1
ATOM 1203 C CA . PRO A 1 170 ? -17.833 26.259 2.131 1.00 57.00 170 PRO A CA 1
ATOM 1204 C C . PRO A 1 170 ? -18.333 26.478 0.699 1.00 57.00 170 PRO A C 1
ATOM 1206 O O . PRO A 1 170 ? -18.078 25.691 -0.212 1.00 57.00 170 PRO A O 1
ATOM 1209 N N . THR A 1 171 ? -19.005 27.607 0.493 1.00 67.19 171 THR A N 1
ATOM 1210 C CA . THR A 1 171 ? -19.269 28.169 -0.835 1.00 67.19 171 THR A CA 1
ATOM 1211 C C . THR A 1 171 ? -17.935 28.579 -1.488 1.00 67.19 171 THR A C 1
ATOM 1213 O O . THR A 1 171 ? -17.178 29.335 -0.874 1.00 67.19 171 THR A O 1
ATOM 1216 N N . PRO A 1 172 ? -17.598 28.124 -2.709 1.00 69.62 172 PRO A N 1
ATOM 1217 C CA . PRO A 1 172 ? -16.363 28.534 -3.372 1.00 69.62 172 PRO A CA 1
ATOM 1218 C C . PRO A 1 172 ? -16.477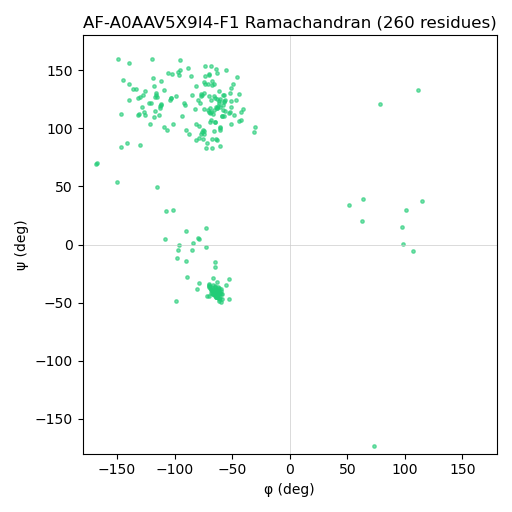 29.974 -3.911 1.00 69.62 172 PRO A C 1
ATOM 1220 O O . PRO A 1 172 ? -17.437 30.282 -4.624 1.00 69.62 172 PRO A O 1
ATOM 1223 N N . PRO A 1 173 ? -15.503 30.866 -3.639 1.00 65.38 173 PRO A N 1
ATOM 1224 C CA . PRO A 1 173 ? -15.447 32.163 -4.293 1.00 65.38 173 PRO A CA 1
ATOM 1225 C C . PRO A 1 173 ? -14.973 31.992 -5.743 1.00 65.38 173 PRO A C 1
ATOM 1227 O O . PRO A 1 173 ? -13.842 31.588 -6.008 1.00 65.38 173 PRO A O 1
ATOM 1230 N N . SER A 1 174 ? -15.846 32.336 -6.691 1.00 58.78 174 SER A N 1
ATOM 1231 C CA . SER A 1 174 ? -15.422 32.702 -8.044 1.00 58.78 174 SER A CA 1
ATOM 1232 C C . SER A 1 174 ? -14.616 33.996 -7.957 1.00 58.78 174 SER A C 1
ATOM 1234 O O . SER A 1 174 ? -15.142 35.029 -7.551 1.00 58.78 174 SER A O 1
ATOM 1236 N N . GLY A 1 175 ? -13.334 33.922 -8.308 1.00 50.25 175 GLY A N 1
ATOM 1237 C CA . GLY A 1 175 ? -12.414 35.053 -8.315 1.00 50.25 175 GLY A CA 1
ATOM 1238 C C . GLY A 1 175 ? -11.483 34.977 -9.516 1.00 50.25 175 GLY A C 1
ATOM 1239 O O . GLY A 1 175 ? -10.391 34.421 -9.436 1.00 50.25 175 GLY A O 1
ATOM 1240 N N . GLU A 1 176 ? -11.933 35.539 -10.635 1.00 51.72 176 GLU A N 1
ATOM 1241 C CA . GLU A 1 176 ? -11.075 35.962 -11.737 1.00 51.72 176 GLU A CA 1
ATOM 1242 C C . GLU A 1 176 ? -10.131 37.066 -11.241 1.00 51.72 176 GLU A C 1
ATOM 1244 O O . GLU A 1 176 ? -10.565 38.084 -10.707 1.00 51.72 176 GLU A O 1
ATOM 1249 N N . GLY A 1 177 ? -8.825 36.869 -11.411 1.00 46.06 177 GLY A N 1
ATOM 1250 C CA . GLY A 1 177 ? -7.822 37.826 -10.953 1.00 46.06 177 GLY A CA 1
ATOM 1251 C C . GLY A 1 177 ? -6.443 37.528 -11.521 1.00 46.06 177 GLY A C 1
ATOM 1252 O O . GLY A 1 177 ? -5.542 37.103 -10.806 1.00 46.06 177 GLY A O 1
ATOM 1253 N N . ARG A 1 178 ? -6.273 37.742 -12.830 1.00 53.41 178 ARG A N 1
ATOM 1254 C CA . ARG A 1 178 ? -4.956 37.838 -13.474 1.00 53.41 178 ARG A CA 1
ATOM 1255 C C . ARG A 1 178 ? -4.229 39.077 -12.941 1.00 53.41 178 ARG A C 1
ATOM 1257 O O . ARG A 1 178 ? -4.532 40.187 -13.367 1.00 53.41 178 ARG A O 1
ATOM 1264 N N . ALA A 1 179 ? -3.241 38.880 -12.074 1.00 44.53 179 ALA A N 1
ATOM 1265 C CA . ALA A 1 179 ? -2.210 39.873 -11.794 1.00 44.53 179 ALA A CA 1
ATOM 1266 C C . ALA A 1 179 ? -0.849 39.298 -12.201 1.00 44.53 179 ALA A C 1
ATOM 1268 O O . ALA A 1 179 ? -0.340 38.354 -11.600 1.00 44.53 179 ALA A O 1
ATOM 1269 N N . SER A 1 180 ? -0.293 39.855 -13.273 1.00 50.16 180 SER A N 1
ATOM 1270 C CA . SER A 1 180 ? 1.065 39.596 -13.739 1.00 50.16 180 SER A CA 1
ATOM 1271 C C . SER A 1 180 ? 2.066 40.069 -12.685 1.00 50.16 180 SER A C 1
ATOM 1273 O O . SER A 1 180 ? 2.130 4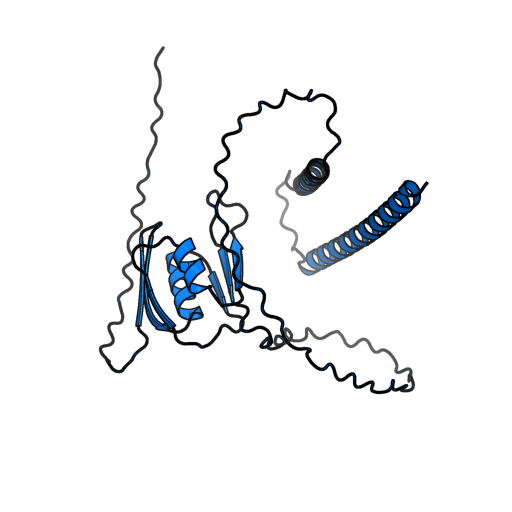1.261 -12.391 1.00 50.16 180 SER A O 1
ATOM 1275 N N . VAL A 1 181 ? 2.851 39.150 -12.126 1.00 55.69 181 VAL A N 1
ATOM 1276 C CA . VAL A 1 181 ? 3.976 39.489 -11.244 1.00 55.69 181 VAL A CA 1
ATOM 1277 C C . VAL A 1 181 ? 5.209 39.774 -12.118 1.00 55.69 181 VAL A C 1
ATOM 1279 O O . VAL A 1 181 ? 5.513 38.966 -13.000 1.00 55.69 181 VAL A O 1
ATOM 1282 N N . PRO A 1 182 ? 5.899 40.916 -11.930 1.00 56.66 182 PRO A N 1
ATOM 1283 C CA . PRO A 1 182 ? 7.084 41.277 -12.701 1.00 56.66 182 PRO A CA 1
ATOM 1284 C C . PRO A 1 182 ? 8.26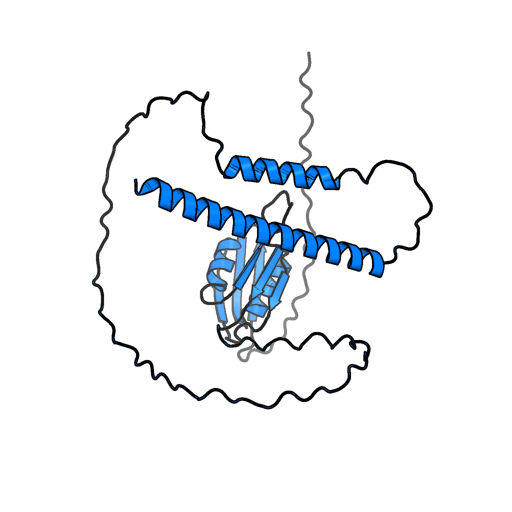5 40.347 -12.396 1.00 56.66 182 PRO A C 1
ATOM 1286 O O . PRO A 1 182 ? 8.489 39.947 -11.255 1.00 56.66 182 PRO A O 1
ATOM 1289 N N . ALA A 1 183 ? 9.011 40.014 -13.451 1.00 49.66 183 ALA A N 1
ATOM 1290 C CA . ALA A 1 183 ? 10.198 39.173 -13.420 1.00 49.66 183 ALA A CA 1
ATOM 1291 C C . ALA A 1 183 ? 11.252 39.737 -12.452 1.00 49.66 183 ALA A C 1
ATOM 1293 O O . ALA A 1 183 ? 11.784 40.825 -12.670 1.00 49.66 183 ALA A O 1
ATOM 1294 N N . ALA A 1 184 ? 11.533 38.987 -11.387 1.00 48.06 184 ALA A N 1
ATOM 1295 C CA . ALA A 1 184 ? 12.621 39.266 -10.467 1.00 48.06 184 ALA A CA 1
ATOM 1296 C C . ALA A 1 184 ? 13.949 38.740 -11.036 1.00 48.06 184 ALA A C 1
ATOM 1298 O O . ALA A 1 184 ? 14.026 37.638 -11.580 1.00 48.06 184 ALA A O 1
ATOM 1299 N N . ASP A 1 185 ? 14.966 39.583 -10.903 1.00 54.38 185 ASP A N 1
ATOM 1300 C CA . ASP A 1 185 ? 16.350 39.431 -11.340 1.00 54.38 185 ASP A CA 1
ATOM 1301 C C . ASP A 1 185 ? 17.018 38.163 -10.741 1.00 54.38 185 ASP A C 1
ATOM 1303 O O . ASP A 1 185 ? 17.045 38.014 -9.515 1.00 54.38 185 ASP A O 1
ATOM 1307 N N . PRO A 1 186 ? 17.539 37.219 -11.555 1.00 57.81 186 PRO A N 1
ATOM 1308 C CA . PRO A 1 186 ? 18.052 35.926 -11.084 1.00 57.81 186 PRO A CA 1
ATOM 1309 C C . PRO A 1 186 ? 19.461 35.969 -10.461 1.00 57.81 186 PRO A C 1
ATOM 1311 O O . PRO A 1 186 ? 20.007 34.918 -10.131 1.00 57.81 186 PRO A O 1
ATOM 1314 N N . ALA A 1 187 ? 20.083 37.140 -10.297 1.00 57.19 187 ALA A N 1
ATOM 1315 C CA . ALA A 1 187 ? 21.502 37.218 -9.937 1.00 57.19 187 ALA A CA 1
ATOM 1316 C C . ALA A 1 187 ? 21.825 37.124 -8.429 1.00 57.19 187 ALA A C 1
ATOM 1318 O O . ALA A 1 187 ? 23.003 37.113 -8.077 1.00 57.19 187 ALA A O 1
ATOM 1319 N N . ASN A 1 188 ? 20.836 37.067 -7.525 1.00 52.03 188 ASN A N 1
ATOM 1320 C CA . ASN A 1 188 ? 21.112 37.076 -6.079 1.00 52.03 188 ASN A CA 1
ATOM 1321 C C . ASN A 1 188 ? 20.071 36.306 -5.243 1.00 52.03 188 ASN A C 1
ATOM 1323 O O . ASN A 1 188 ? 19.457 36.849 -4.323 1.00 52.03 188 ASN A O 1
ATOM 1327 N N . ALA A 1 189 ? 19.824 35.039 -5.588 1.00 54.66 189 ALA A N 1
ATOM 1328 C CA . ALA A 1 189 ? 18.975 34.172 -4.776 1.00 54.66 189 ALA A CA 1
ATOM 1329 C C . ALA A 1 189 ? 19.743 33.692 -3.523 1.00 54.66 189 ALA A C 1
ATOM 1331 O O . ALA A 1 189 ? 20.850 33.165 -3.659 1.00 54.66 189 ALA A O 1
ATOM 1332 N N . PRO A 1 190 ? 19.187 33.837 -2.303 1.00 56.16 190 PRO A N 1
ATOM 1333 C CA . PRO A 1 190 ? 19.767 33.235 -1.109 1.00 56.16 190 PRO A CA 1
ATOM 1334 C C . PRO A 1 190 ? 19.776 31.714 -1.274 1.00 56.16 190 PRO A C 1
ATOM 1336 O O . PRO A 1 190 ? 18.763 31.130 -1.660 1.00 56.16 190 PRO A O 1
ATOM 1339 N N . VAL A 1 191 ? 20.921 31.084 -0.988 1.00 69.50 191 VAL A N 1
ATOM 1340 C CA . VAL A 1 191 ? 21.116 29.628 -1.053 1.00 69.50 191 VAL A CA 1
ATOM 1341 C C . VAL A 1 191 ? 19.999 28.952 -0.265 1.00 69.50 191 VAL A C 1
ATOM 1343 O O . VAL A 1 191 ? 19.966 28.985 0.966 1.00 69.50 191 VAL A O 1
ATOM 1346 N N . THR A 1 192 ? 19.031 28.387 -0.980 1.00 74.44 192 THR A N 1
ATOM 1347 C CA . THR A 1 192 ? 17.908 27.714 -0.336 1.00 74.44 192 THR A CA 1
ATOM 1348 C C . THR A 1 192 ? 18.416 26.423 0.296 1.00 74.44 192 THR A C 1
ATOM 1350 O O . THR A 1 192 ? 19.317 25.767 -0.227 1.00 74.44 192 THR A O 1
ATOM 1353 N N . VAL A 1 193 ? 17.826 26.020 1.423 1.00 73.56 193 VAL A N 1
ATOM 1354 C CA . VAL A 1 193 ? 18.168 24.759 2.109 1.00 73.56 193 VAL A CA 1
ATOM 1355 C C . VAL A 1 193 ? 18.097 23.560 1.146 1.00 73.56 193 VAL A C 1
ATOM 1357 O O . VAL A 1 193 ? 18.882 22.622 1.266 1.00 73.56 193 VAL A O 1
ATOM 1360 N N . GLY A 1 194 ? 17.224 23.631 0.133 1.00 78.06 194 GLY A N 1
ATOM 1361 C CA . GLY A 1 194 ? 17.138 22.649 -0.948 1.00 78.06 194 GLY A CA 1
ATOM 1362 C C . GLY A 1 194 ? 18.403 22.544 -1.808 1.00 78.06 194 GLY A C 1
ATOM 1363 O O . GLY A 1 194 ? 18.817 21.432 -2.127 1.00 78.06 194 GLY A O 1
ATOM 1364 N N . GLU A 1 195 ? 19.064 23.657 -2.141 1.00 73.81 195 GLU A N 1
ATOM 1365 C CA . GLU A 1 195 ? 20.350 23.618 -2.854 1.00 73.81 195 GLU A CA 1
ATOM 1366 C C . GLU A 1 195 ? 21.482 23.081 -1.978 1.00 73.81 195 GLU A C 1
ATOM 1368 O O . GLU A 1 195 ? 22.322 22.323 -2.461 1.00 73.81 195 GLU A O 1
ATOM 1373 N N . MET A 1 196 ? 21.467 23.389 -0.680 1.00 77.06 196 MET A N 1
ATOM 1374 C CA . MET A 1 196 ? 22.459 22.875 0.270 1.00 77.06 196 MET A CA 1
ATOM 1375 C C . MET A 1 196 ? 22.345 21.349 0.443 1.00 77.06 196 MET A C 1
ATOM 1377 O O . MET A 1 196 ? 23.348 20.636 0.391 1.00 77.06 196 MET A O 1
ATOM 1381 N N . LEU A 1 197 ? 21.117 20.826 0.554 1.00 80.44 197 LEU A N 1
ATOM 1382 C CA . LEU A 1 197 ? 20.837 19.382 0.568 1.00 80.44 197 LEU A CA 1
ATOM 1383 C C . LEU A 1 197 ? 21.224 18.709 -0.755 1.00 80.44 197 LEU A C 1
ATOM 1385 O O . LEU A 1 197 ? 21.805 17.624 -0.747 1.00 80.44 197 LEU A O 1
ATOM 1389 N N . LYS A 1 198 ? 20.952 19.361 -1.892 1.00 80.31 198 LYS A N 1
ATOM 1390 C CA . LYS A 1 198 ? 21.329 18.858 -3.220 1.00 80.31 198 LYS A CA 1
ATOM 1391 C C . LYS A 1 198 ? 22.849 18.785 -3.397 1.00 80.31 198 LYS A C 1
ATOM 1393 O O . LYS A 1 198 ? 23.344 17.793 -3.929 1.00 80.31 198 LYS A O 1
ATOM 1398 N N . ALA A 1 199 ? 23.586 19.783 -2.912 1.00 78.56 199 ALA A N 1
ATOM 1399 C CA . ALA A 1 199 ? 25.046 19.782 -2.928 1.00 78.56 199 ALA A CA 1
ATOM 1400 C C . ALA A 1 199 ? 25.624 18.638 -2.074 1.00 78.56 199 ALA A C 1
ATOM 1402 O O . ALA A 1 199 ? 26.497 17.909 -2.542 1.00 78.56 199 ALA A O 1
ATOM 1403 N N . HIS A 1 200 ? 25.086 18.400 -0.871 1.00 73.06 200 HIS A N 1
ATOM 1404 C CA . HIS A 1 200 ? 25.511 17.275 -0.025 1.00 73.06 200 HIS A CA 1
ATOM 1405 C C . HIS A 1 200 ? 25.190 15.900 -0.635 1.00 73.06 200 HIS A C 1
ATOM 1407 O O . HIS A 1 200 ? 26.003 14.979 -0.537 1.00 73.06 200 HIS A O 1
ATOM 1413 N N . ALA A 1 201 ? 24.045 15.757 -1.307 1.00 75.69 201 ALA A N 1
ATOM 1414 C CA . ALA A 1 201 ? 23.667 14.509 -1.970 1.00 75.69 201 ALA A CA 1
ATOM 1415 C C . ALA A 1 201 ? 24.616 14.138 -3.128 1.00 75.69 201 ALA A C 1
ATOM 1417 O O . ALA A 1 201 ? 24.923 12.958 -3.310 1.00 75.69 201 ALA A O 1
ATOM 1418 N N . MET A 1 202 ? 25.120 15.129 -3.878 1.00 72.50 202 MET A N 1
ATOM 1419 C CA . MET A 1 202 ? 26.094 14.897 -4.957 1.00 72.50 202 MET A CA 1
ATOM 1420 C C . MET A 1 202 ? 27.478 14.488 -4.435 1.00 72.50 202 MET A C 1
ATOM 1422 O O . MET A 1 202 ? 28.138 13.647 -5.042 1.00 72.50 202 MET A O 1
ATOM 1426 N N . VAL A 1 203 ? 27.908 15.025 -3.290 1.00 73.12 203 VAL A N 1
ATOM 1427 C CA . VAL A 1 203 ? 29.185 14.635 -2.667 1.00 73.12 203 VAL A CA 1
ATOM 1428 C C . VAL A 1 203 ? 29.134 13.185 -2.168 1.00 73.12 203 VAL A C 1
ATOM 1430 O O . VAL A 1 203 ? 30.084 12.429 -2.365 1.00 73.12 203 VAL A O 1
ATOM 1433 N N . ALA A 1 204 ? 28.005 12.752 -1.598 1.00 64.56 204 ALA A N 1
ATOM 1434 C CA . ALA A 1 204 ? 27.837 11.374 -1.129 1.00 64.56 204 ALA A CA 1
ATOM 1435 C C . ALA A 1 204 ? 27.838 10.334 -2.267 1.00 64.56 204 ALA A C 1
ATOM 1437 O O . ALA A 1 204 ? 28.251 9.195 -2.056 1.00 64.56 204 ALA A O 1
ATOM 1438 N N . THR A 1 205 ? 27.407 10.711 -3.475 1.00 63.78 205 THR A N 1
ATOM 1439 C CA . THR A 1 205 ? 27.399 9.805 -4.637 1.00 63.78 205 THR A CA 1
ATOM 1440 C C . THR A 1 205 ? 28.779 9.652 -5.278 1.00 63.78 205 THR A C 1
ATOM 1442 O O . THR A 1 205 ? 29.107 8.558 -5.733 1.00 63.78 205 THR A O 1
ATOM 1445 N N . GLN A 1 206 ? 29.620 10.692 -5.264 1.00 64.31 206 GLN A N 1
ATOM 1446 C CA . GLN A 1 206 ? 30.990 10.605 -5.795 1.00 64.31 206 GLN A CA 1
ATOM 1447 C C . GLN A 1 206 ? 31.914 9.742 -4.923 1.00 64.31 206 GLN A C 1
ATOM 1449 O O . GLN A 1 206 ? 32.720 8.988 -5.462 1.00 64.31 206 GLN A O 1
ATOM 1454 N N . ALA A 1 207 ? 31.728 9.745 -3.599 1.00 58.97 207 ALA A N 1
ATOM 1455 C CA . ALA A 1 207 ? 32.526 8.927 -2.679 1.00 58.97 207 ALA A CA 1
ATOM 1456 C C . ALA A 1 207 ? 32.341 7.401 -2.860 1.00 58.97 207 ALA A C 1
ATOM 1458 O O . ALA A 1 207 ? 33.140 6.617 -2.353 1.00 58.97 207 ALA A O 1
ATOM 1459 N N . GLY A 1 208 ? 31.299 6.959 -3.577 1.00 56.50 208 GLY A N 1
ATOM 1460 C CA . GLY A 1 208 ? 31.039 5.542 -3.850 1.00 56.50 208 GLY A CA 1
ATOM 1461 C C . GLY A 1 208 ? 31.676 4.995 -5.134 1.00 56.50 208 GLY A C 1
ATOM 1462 O O . GLY A 1 208 ? 31.713 3.779 -5.304 1.00 56.50 208 GLY A O 1
ATOM 1463 N N . GLN A 1 209 ? 32.164 5.849 -6.043 1.00 52.66 209 GLN A N 1
ATOM 1464 C CA . GLN A 1 209 ? 32.636 5.411 -7.369 1.00 52.66 209 GLN A CA 1
ATOM 1465 C C . GLN A 1 209 ? 34.156 5.217 -7.488 1.00 52.66 209 GLN A C 1
ATOM 1467 O O . GLN A 1 209 ? 34.598 4.592 -8.448 1.00 52.66 209 GLN A O 1
ATOM 1472 N N . GLU A 1 210 ? 34.965 5.661 -6.523 1.00 52.81 210 GLU A N 1
ATOM 1473 C CA . GLU A 1 210 ? 36.437 5.589 -6.625 1.00 52.81 210 GLU A CA 1
ATOM 1474 C C . GLU A 1 210 ? 37.061 4.212 -6.308 1.00 52.81 210 GLU A C 1
ATOM 1476 O O . GLU A 1 210 ? 38.280 4.081 -6.323 1.00 52.81 210 GLU A O 1
ATOM 1481 N N . THR A 1 211 ? 36.279 3.151 -6.071 1.00 56.44 211 THR A N 1
ATOM 1482 C CA . THR A 1 211 ? 36.829 1.793 -5.819 1.00 56.44 211 THR A CA 1
ATOM 1483 C C . THR A 1 211 ? 36.614 0.790 -6.952 1.00 56.44 211 THR A C 1
ATOM 1485 O O . THR A 1 211 ? 36.999 -0.370 -6.825 1.00 56.44 211 THR A O 1
ATOM 1488 N N . ALA A 1 212 ? 36.054 1.213 -8.088 1.00 54.25 212 ALA A N 1
ATOM 1489 C CA . ALA A 1 212 ? 35.755 0.324 -9.210 1.00 54.25 212 ALA A CA 1
ATOM 1490 C C . ALA A 1 212 ? 36.572 0.665 -10.464 1.00 54.25 212 ALA A C 1
ATOM 1492 O O . ALA A 1 212 ? 36.017 0.789 -11.556 1.00 54.25 212 ALA A O 1
ATOM 1493 N N . GLN A 1 213 ? 37.891 0.818 -10.335 1.00 54.06 213 GLN A N 1
ATOM 1494 C CA . GLN A 1 213 ? 38.745 0.824 -11.517 1.00 54.06 213 GLN A CA 1
ATOM 1495 C C . GLN A 1 213 ? 40.122 0.211 -11.244 1.00 54.06 213 GLN A C 1
ATOM 1497 O O . GLN A 1 213 ? 40.955 0.790 -10.558 1.00 54.06 213 GLN A O 1
ATOM 1502 N N . ASP A 1 214 ? 40.310 -0.945 -11.886 1.00 50.62 214 ASP A N 1
ATOM 1503 C CA . ASP A 1 214 ? 41.561 -1.543 -12.358 1.00 50.62 214 ASP A CA 1
ATOM 1504 C C . ASP A 1 214 ? 42.066 -2.831 -11.660 1.00 50.62 214 ASP A C 1
ATOM 1506 O O . ASP A 1 214 ? 42.143 -2.939 -10.441 1.00 50.62 214 ASP A O 1
ATOM 1510 N N . ALA A 1 215 ? 42.438 -3.791 -12.518 1.00 48.72 215 ALA A N 1
ATOM 1511 C CA . ALA A 1 215 ? 43.054 -5.113 -12.306 1.00 48.72 215 ALA A CA 1
ATOM 1512 C C . ALA A 1 215 ? 42.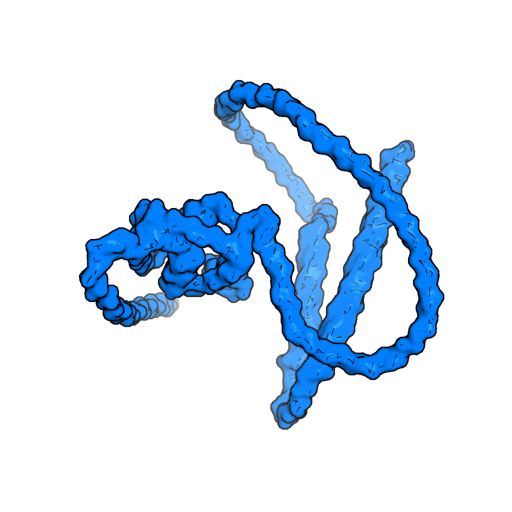191 -6.322 -11.826 1.00 48.72 215 ALA A C 1
ATOM 1514 O O . ALA A 1 215 ? 41.672 -6.340 -10.709 1.00 48.72 215 ALA A O 1
ATOM 1515 N N . PRO A 1 216 ? 42.132 -7.429 -12.608 1.00 56.72 216 PRO A N 1
ATOM 1516 C CA . PRO A 1 216 ? 41.623 -8.717 -12.145 1.00 56.72 216 PRO A CA 1
ATOM 1517 C C . PRO A 1 216 ? 42.703 -9.424 -11.312 1.00 56.72 216 PRO A C 1
ATOM 1519 O O . PRO A 1 216 ? 43.553 -10.141 -11.839 1.00 56.72 216 PRO A O 1
ATOM 1522 N N . LEU A 1 217 ? 42.680 -9.207 -9.998 1.00 59.28 217 LEU A N 1
ATOM 1523 C CA . LEU A 1 217 ? 43.445 -9.994 -9.029 1.00 59.28 217 LEU A CA 1
ATOM 1524 C C . LEU A 1 217 ? 42.569 -11.122 -8.448 1.00 59.28 217 LEU A C 1
ATOM 1526 O O . LEU A 1 217 ? 41.346 -10.975 -8.372 1.00 59.28 217 LEU A O 1
ATOM 1530 N N . PRO A 1 218 ? 43.168 -12.265 -8.061 1.00 57.56 218 PRO A N 1
ATOM 1531 C CA . PRO A 1 218 ? 42.445 -13.402 -7.500 1.00 57.56 218 PRO A CA 1
ATOM 1532 C C . PRO A 1 218 ? 41.661 -12.971 -6.258 1.00 57.56 218 PRO A C 1
ATOM 1534 O O . PRO A 1 218 ? 42.224 -12.347 -5.361 1.00 57.56 218 PRO A O 1
ATOM 1537 N N . ALA A 1 219 ? 40.366 -13.299 -6.231 1.00 54.19 219 ALA A N 1
ATOM 1538 C CA . ALA A 1 219 ? 39.444 -12.912 -5.171 1.00 54.19 219 ALA A CA 1
ATOM 1539 C C . ALA A 1 219 ? 40.005 -13.311 -3.790 1.00 54.19 219 ALA A C 1
ATOM 1541 O O . ALA A 1 219 ? 40.115 -14.510 -3.510 1.00 54.19 219 ALA A O 1
ATOM 1542 N N . PRO A 1 220 ? 40.368 -12.350 -2.918 1.00 66.94 220 PRO A N 1
ATOM 1543 C CA . PRO A 1 220 ? 40.652 -12.676 -1.532 1.00 66.94 220 PRO A CA 1
ATOM 1544 C C . PRO A 1 220 ? 39.365 -13.215 -0.887 1.00 66.94 220 PRO A C 1
ATOM 1546 O O . PRO A 1 220 ? 38.267 -12.791 -1.263 1.00 66.94 220 PRO A O 1
ATOM 1549 N N . PRO A 1 221 ? 39.459 -14.149 0.075 1.00 68.12 221 PRO A N 1
ATOM 1550 C CA . PRO A 1 221 ? 38.292 -14.602 0.815 1.00 68.12 221 PRO A CA 1
ATOM 1551 C C . PRO A 1 221 ? 37.660 -13.390 1.506 1.00 68.12 221 PRO A C 1
ATOM 1553 O O . PRO A 1 221 ? 38.252 -12.795 2.407 1.00 68.12 221 PRO A O 1
ATOM 1556 N N . MET A 1 222 ? 36.474 -12.993 1.043 1.00 70.88 222 MET A N 1
ATOM 1557 C CA . MET A 1 222 ? 35.717 -11.902 1.642 1.00 70.88 222 MET A CA 1
ATOM 1558 C C . MET A 1 222 ? 35.324 -12.315 3.056 1.00 70.88 222 MET A C 1
ATOM 1560 O O . MET A 1 222 ? 34.462 -13.168 3.261 1.00 70.88 222 MET A O 1
ATOM 1564 N N . ASN A 1 223 ? 36.003 -11.727 4.035 1.00 83.12 223 ASN A N 1
ATOM 1565 C CA . ASN A 1 223 ? 35.750 -11.970 5.442 1.00 83.12 223 ASN A CA 1
ATOM 1566 C C . ASN A 1 223 ? 34.549 -11.109 5.855 1.00 83.12 223 ASN A C 1
ATOM 1568 O O . ASN A 1 223 ? 34.692 -9.933 6.188 1.00 83.12 223 ASN A O 1
ATOM 1572 N N . ILE A 1 224 ? 33.349 -11.680 5.724 1.00 84.62 224 ILE A N 1
ATOM 1573 C CA . ILE A 1 224 ? 32.060 -10.988 5.892 1.00 84.62 224 ILE A CA 1
ATOM 1574 C C . ILE A 1 224 ? 31.972 -10.302 7.265 1.00 84.62 224 ILE A C 1
ATOM 1576 O O . ILE A 1 224 ? 31.436 -9.200 7.366 1.00 84.62 224 ILE A O 1
ATOM 1580 N N . ASP A 1 225 ? 32.563 -10.901 8.301 1.00 84.50 225 ASP A N 1
ATOM 1581 C CA . ASP A 1 225 ? 32.592 -10.332 9.650 1.00 84.50 225 ASP A CA 1
ATOM 1582 C C . ASP A 1 225 ? 33.388 -9.019 9.722 1.00 84.50 225 ASP A C 1
ATOM 1584 O O . ASP A 1 225 ? 32.974 -8.082 10.404 1.00 84.50 225 ASP A O 1
ATOM 1588 N N . ALA A 1 226 ? 34.489 -8.907 8.970 1.00 81.88 226 ALA A N 1
ATOM 1589 C CA . ALA A 1 226 ? 35.280 -7.678 8.905 1.00 81.88 226 ALA A CA 1
ATOM 1590 C C . ALA A 1 226 ? 34.511 -6.556 8.190 1.00 81.88 226 ALA A C 1
ATOM 1592 O O . ALA A 1 226 ? 34.475 -5.426 8.675 1.00 81.88 226 ALA A O 1
ATOM 1593 N N . VAL A 1 227 ? 33.824 -6.886 7.091 1.00 84.50 227 VAL A N 1
ATOM 1594 C CA . VAL A 1 227 ? 32.981 -5.931 6.349 1.00 84.50 227 VAL A CA 1
ATOM 1595 C C . VAL A 1 227 ? 31.818 -5.444 7.216 1.00 84.50 227 VAL A C 1
ATOM 1597 O O . VAL A 1 227 ? 31.490 -4.255 7.218 1.00 84.50 227 VAL A O 1
ATOM 1600 N N . LEU A 1 228 ? 31.206 -6.338 7.997 1.00 90.69 228 LEU A N 1
ATOM 1601 C CA . LEU A 1 228 ? 30.121 -5.983 8.908 1.00 90.69 228 LEU A CA 1
ATOM 1602 C C . LEU A 1 228 ? 30.610 -5.085 10.055 1.00 90.69 228 LEU A C 1
ATOM 1604 O O . LEU A 1 228 ? 29.940 -4.105 10.394 1.00 90.69 228 LEU A O 1
ATOM 1608 N N . ALA A 1 229 ? 31.778 -5.385 10.630 1.00 90.19 229 ALA A N 1
ATOM 1609 C CA . ALA A 1 229 ? 32.388 -4.574 11.681 1.00 90.19 229 ALA A CA 1
ATOM 1610 C C . ALA A 1 229 ? 32.733 -3.164 11.179 1.00 90.19 229 ALA A C 1
ATOM 1612 O O . ALA A 1 229 ? 32.393 -2.176 11.832 1.00 90.19 229 ALA A O 1
ATOM 1613 N N . GLU A 1 230 ? 33.326 -3.058 9.990 1.00 88.44 230 GLU A N 1
ATOM 1614 C CA . GLU A 1 230 ? 33.660 -1.773 9.371 1.00 88.44 230 GLU A CA 1
ATOM 1615 C C . GLU A 1 230 ? 32.403 -0.958 9.035 1.00 88.44 230 GLU A C 1
ATOM 1617 O O . GLU A 1 230 ? 32.325 0.235 9.340 1.00 88.44 230 GLU A O 1
ATOM 1622 N N . THR A 1 231 ? 31.372 -1.613 8.493 1.00 86.25 231 THR A N 1
ATOM 1623 C CA . THR A 1 231 ? 30.080 -0.969 8.206 1.00 86.25 231 THR A CA 1
ATOM 1624 C C . THR A 1 231 ? 29.426 -0.448 9.486 1.00 86.25 231 THR A C 1
ATOM 1626 O O . THR A 1 231 ? 28.924 0.677 9.514 1.00 86.25 231 THR A O 1
ATOM 1629 N N . THR A 1 232 ? 29.475 -1.228 10.569 1.00 91.56 232 THR A N 1
ATOM 1630 C CA . THR A 1 232 ? 28.923 -0.835 11.875 1.00 91.56 232 THR A CA 1
ATOM 1631 C C . THR A 1 232 ? 29.673 0.359 12.457 1.00 91.56 232 THR A C 1
ATOM 1633 O O . THR A 1 232 ? 29.046 1.308 12.928 1.00 91.56 232 THR A O 1
ATOM 1636 N N . LEU A 1 233 ? 31.005 0.360 12.378 1.00 94.00 233 LEU A N 1
ATOM 1637 C CA . LEU A 1 233 ? 31.830 1.471 12.845 1.00 94.00 233 LEU A CA 1
ATOM 1638 C C . LEU A 1 233 ? 31.512 2.763 12.077 1.00 94.00 233 LEU A C 1
ATOM 1640 O O . LEU A 1 233 ? 31.273 3.808 12.685 1.00 94.00 233 LEU A O 1
ATOM 1644 N N . ARG A 1 234 ? 31.429 2.687 10.742 1.00 89.31 234 ARG A N 1
ATOM 1645 C CA . ARG A 1 234 ? 31.075 3.831 9.887 1.00 89.31 234 ARG A CA 1
ATOM 1646 C C . ARG A 1 234 ? 29.666 4.354 10.182 1.00 89.31 234 ARG A C 1
ATOM 1648 O O . ARG A 1 234 ? 29.456 5.569 10.198 1.00 89.31 234 ARG A O 1
ATOM 1655 N N . ALA A 1 235 ? 28.712 3.464 10.450 1.00 89.06 235 ALA A N 1
ATOM 1656 C CA . ALA A 1 235 ? 27.359 3.847 10.844 1.00 89.06 235 ALA A CA 1
ATOM 1657 C C . ALA A 1 235 ? 27.346 4.588 12.192 1.00 89.06 235 ALA A C 1
ATOM 1659 O O . ALA A 1 235 ? 26.725 5.645 12.300 1.00 89.06 235 ALA A O 1
ATOM 1660 N N . GLN A 1 236 ? 28.082 4.095 13.195 1.00 94.25 236 GLN A N 1
ATOM 1661 C CA . GLN A 1 236 ? 28.200 4.757 14.501 1.00 94.25 236 GLN A CA 1
ATOM 1662 C C . GLN A 1 236 ? 28.844 6.144 14.386 1.00 94.25 236 GLN A C 1
ATOM 1664 O O . GLN A 1 236 ? 28.355 7.108 14.975 1.00 94.25 236 GLN A O 1
ATOM 1669 N N . GLN A 1 237 ? 29.895 6.270 13.575 1.00 92.44 237 GLN A N 1
ATOM 1670 C CA . GLN A 1 237 ? 30.571 7.546 13.349 1.00 92.44 237 GLN A CA 1
ATOM 1671 C C . GLN A 1 237 ? 29.660 8.560 12.638 1.00 92.44 237 GLN A C 1
ATOM 1673 O O . GLN A 1 237 ? 29.631 9.735 13.004 1.00 92.44 237 GLN A O 1
ATOM 1678 N N . SER A 1 238 ? 28.861 8.095 11.673 1.00 87.50 238 SER A N 1
ATOM 1679 C CA . SER A 1 238 ? 27.875 8.926 10.971 1.00 87.50 238 SER A CA 1
ATOM 1680 C C . SER A 1 238 ? 26.764 9.409 11.908 1.00 87.50 238 SER A C 1
ATOM 1682 O O . SER A 1 238 ? 26.351 10.565 11.830 1.00 87.50 238 SER A O 1
ATOM 1684 N N . LEU A 1 239 ? 26.308 8.550 12.827 1.00 93.38 239 LEU A N 1
ATOM 1685 C CA . LEU A 1 239 ? 25.303 8.910 13.828 1.00 93.38 239 LEU A CA 1
ATOM 1686 C C . LEU A 1 239 ? 25.826 9.989 14.786 1.00 93.38 239 LEU A C 1
ATOM 1688 O O . LEU A 1 239 ? 25.117 10.958 15.050 1.00 93.38 239 LEU A O 1
ATOM 1692 N N . SER A 1 240 ? 27.076 9.866 15.247 1.00 93.56 240 SER A N 1
ATOM 1693 C CA . SER A 1 240 ? 27.714 10.883 16.096 1.00 93.56 240 SER A CA 1
ATOM 1694 C C . SER A 1 240 ? 27.770 12.242 15.397 1.00 93.56 240 SER A C 1
ATOM 1696 O O . SER A 1 240 ? 27.345 13.242 15.968 1.00 93.56 240 SER A O 1
ATOM 1698 N N . ALA A 1 241 ? 28.205 12.275 14.132 1.00 89.69 241 ALA A N 1
ATOM 1699 C CA . ALA A 1 241 ? 28.288 13.517 13.363 1.00 89.69 241 ALA A CA 1
ATOM 1700 C C . ALA A 1 241 ? 26.911 14.186 13.171 1.00 89.69 241 ALA A C 1
ATOM 1702 O O . ALA A 1 241 ? 26.796 15.411 13.218 1.00 89.69 241 ALA A O 1
ATOM 1703 N N . LEU A 1 242 ? 25.853 13.386 12.997 1.00 91.19 242 LEU A N 1
ATOM 1704 C CA . LEU A 1 242 ? 24.474 13.873 12.911 1.00 91.19 242 LEU A CA 1
ATOM 1705 C C . LEU A 1 242 ? 23.989 14.483 14.231 1.00 91.19 242 LEU A C 1
ATOM 1707 O O . LEU A 1 242 ? 23.361 15.543 14.218 1.00 91.19 242 LEU A O 1
ATOM 1711 N N . MET A 1 243 ? 24.289 13.840 15.364 1.00 95.31 243 MET A N 1
ATOM 1712 C CA . MET A 1 243 ? 23.934 14.365 16.686 1.00 95.31 243 MET A CA 1
ATOM 1713 C C . MET A 1 243 ? 24.650 15.687 16.979 1.00 95.31 243 MET A C 1
ATOM 1715 O O . MET A 1 243 ? 24.009 16.639 17.431 1.00 95.31 243 MET A O 1
ATOM 1719 N N . ASP A 1 244 ? 25.938 15.780 16.647 1.00 93.56 244 ASP A N 1
ATOM 1720 C CA . ASP A 1 244 ? 26.718 17.011 16.799 1.00 93.56 244 ASP A CA 1
ATOM 1721 C C . ASP A 1 244 ? 26.175 18.138 15.906 1.00 93.56 244 ASP A C 1
ATOM 1723 O O . ASP A 1 244 ? 26.012 19.276 16.358 1.00 93.56 244 ASP A O 1
ATOM 1727 N N . GLY A 1 245 ? 25.811 17.821 14.658 1.00 93.50 245 GLY A N 1
ATOM 1728 C CA . GLY A 1 245 ? 25.187 18.767 13.732 1.00 93.50 245 GLY A CA 1
ATOM 1729 C C . GLY A 1 245 ? 23.837 19.293 14.229 1.00 93.50 245 GLY A C 1
ATOM 1730 O O . GLY A 1 245 ? 23.575 20.496 14.163 1.00 93.50 245 GLY A O 1
ATOM 1731 N N . LEU A 1 246 ? 22.992 18.423 14.791 1.00 95.81 246 LEU A N 1
ATOM 1732 C CA . LEU A 1 246 ? 21.692 18.809 15.349 1.00 95.81 246 LEU A CA 1
ATOM 1733 C C . LEU A 1 246 ? 21.843 19.687 16.601 1.00 95.81 246 LEU A C 1
ATOM 1735 O O . LEU A 1 246 ? 21.121 20.677 16.762 1.00 95.81 246 LEU A O 1
ATOM 1739 N N . ALA A 1 247 ? 22.815 19.377 17.462 1.00 93.44 247 ALA A N 1
ATOM 1740 C CA . ALA A 1 247 ? 23.146 20.208 18.615 1.00 93.44 247 ALA A CA 1
ATOM 1741 C C . ALA A 1 247 ? 23.646 21.601 18.189 1.00 93.44 247 ALA A C 1
ATOM 1743 O O . ALA A 1 247 ? 23.201 22.614 18.740 1.00 93.44 247 ALA A O 1
ATOM 1744 N N . ALA A 1 248 ? 24.514 21.672 17.175 1.00 91.88 248 ALA A N 1
ATOM 1745 C CA . ALA A 1 248 ? 25.006 22.933 16.622 1.00 91.88 248 ALA A CA 1
ATOM 1746 C C . ALA A 1 248 ? 23.878 23.773 15.998 1.00 91.88 248 ALA A C 1
ATOM 1748 O O . ALA A 1 248 ? 23.768 24.966 16.286 1.00 91.88 248 ALA A O 1
ATOM 1749 N N . ALA A 1 249 ? 22.992 23.150 15.215 1.00 91.44 249 ALA A N 1
ATOM 1750 C CA . ALA A 1 249 ? 21.838 23.820 14.616 1.00 91.44 249 ALA A CA 1
ATOM 1751 C C . ALA A 1 249 ? 20.876 24.375 15.680 1.00 91.44 249 ALA A C 1
ATOM 1753 O O . ALA A 1 249 ? 20.414 25.511 15.572 1.00 91.44 249 ALA A O 1
ATOM 1754 N N . THR A 1 250 ? 20.629 23.612 16.749 1.00 93.94 250 THR A N 1
ATOM 1755 C CA . THR A 1 250 ? 19.778 24.051 17.868 1.00 93.94 250 THR A CA 1
ATOM 1756 C C . THR A 1 250 ? 20.367 25.274 18.569 1.00 93.94 250 THR A C 1
ATOM 1758 O O . THR A 1 250 ? 19.643 26.227 18.862 1.00 93.94 250 THR A O 1
ATOM 1761 N N . ARG A 1 251 ? 21.689 25.287 18.794 1.00 95.31 251 ARG A N 1
ATOM 1762 C CA . ARG A 1 251 ? 22.388 26.434 19.392 1.00 95.31 251 ARG A CA 1
ATOM 1763 C C . ARG A 1 251 ? 22.313 27.670 18.493 1.00 95.31 251 ARG A C 1
ATOM 1765 O O . ARG A 1 251 ? 21.963 28.741 18.978 1.00 95.31 251 ARG A O 1
ATOM 1772 N N . SER A 1 252 ? 22.540 27.510 17.189 1.00 93.56 252 SER A N 1
ATOM 1773 C CA . SER A 1 252 ? 22.432 28.605 16.214 1.00 93.56 252 SER A CA 1
ATOM 1774 C C . SER A 1 252 ? 21.024 29.217 16.180 1.00 93.56 252 SER A C 1
ATOM 1776 O O . SER A 1 252 ? 20.871 30.438 16.147 1.00 93.56 252 SER A O 1
ATOM 1778 N N . LEU A 1 253 ? 19.978 28.390 16.277 1.00 95.50 253 LEU A N 1
ATOM 1779 C CA . LEU A 1 253 ? 18.593 28.864 16.318 1.00 95.50 253 LEU A CA 1
ATOM 1780 C C . LEU A 1 253 ? 18.276 29.627 17.615 1.00 95.50 253 LEU A C 1
ATOM 1782 O O . LEU A 1 253 ? 17.600 30.656 17.578 1.00 95.50 253 LEU A O 1
ATOM 1786 N N . GLN A 1 254 ? 18.798 29.171 18.757 1.00 95.62 254 GLN A N 1
ATOM 1787 C CA . GLN A 1 254 ? 18.677 29.889 20.031 1.00 95.62 254 GLN A CA 1
ATOM 1788 C C . GLN A 1 254 ? 19.399 31.244 20.001 1.00 95.62 254 GLN A C 1
ATOM 1790 O O . GLN A 1 254 ? 18.840 32.243 20.460 1.00 95.62 254 GLN A O 1
ATOM 1795 N N . GLU A 1 255 ? 20.599 31.304 19.422 1.00 95.50 255 GLU A N 1
ATOM 1796 C CA . GLU A 1 255 ? 21.357 32.549 19.240 1.00 95.50 255 GLU A CA 1
ATOM 1797 C C . GLU A 1 255 ? 20.620 33.529 18.317 1.00 95.50 255 GLU A C 1
ATOM 1799 O O . GLU A 1 255 ? 20.490 34.709 18.648 1.00 95.50 255 GLU A O 1
ATOM 1804 N N . SER A 1 256 ? 20.048 33.040 17.210 1.00 95.19 256 SER A N 1
ATOM 1805 C CA . SER A 1 256 ? 19.235 33.853 16.296 1.00 95.19 256 SER A CA 1
ATOM 1806 C C . SER A 1 256 ? 17.988 34.426 16.978 1.00 95.19 256 SER A C 1
ATOM 1808 O O . SER A 1 256 ? 17.640 35.585 16.747 1.00 95.19 256 SER A O 1
ATOM 1810 N N . LEU A 1 257 ? 17.314 33.643 17.827 1.00 95.88 257 LEU A N 1
ATOM 1811 C CA . LEU A 1 257 ? 16.146 34.103 18.588 1.00 95.88 257 LEU A CA 1
ATOM 1812 C C . LEU A 1 257 ? 16.518 35.144 19.651 1.00 95.88 257 LEU A C 1
ATOM 1814 O O . LEU A 1 257 ? 15.751 36.077 19.891 1.00 95.88 257 LEU A O 1
ATOM 1818 N N . ALA A 1 258 ? 17.683 35.000 20.286 1.00 96.25 258 ALA A N 1
ATOM 1819 C CA . ALA A 1 258 ? 18.185 35.975 21.250 1.00 96.25 258 ALA A CA 1
ATOM 1820 C C . ALA A 1 258 ? 18.587 37.298 20.575 1.00 96.25 258 ALA A C 1
ATOM 1822 O O . ALA A 1 258 ? 18.344 38.368 21.135 1.00 96.25 258 ALA A O 1
ATOM 1823 N N . ALA A 1 259 ? 19.162 37.237 19.370 1.00 94.25 259 ALA A N 1
ATOM 1824 C CA . ALA A 1 259 ? 19.554 38.414 18.599 1.00 94.25 259 ALA A CA 1
ATOM 1825 C C . ALA A 1 259 ? 18.348 39.224 18.090 1.00 94.25 259 ALA A C 1
ATOM 1827 O O . ALA A 1 259 ? 18.386 40.448 18.136 1.00 94.25 259 ALA A O 1
ATOM 1828 N N . GLY A 1 260 ? 17.261 38.565 17.673 1.00 88.88 260 GLY A N 1
ATOM 1829 C CA . GLY A 1 260 ? 16.063 39.230 17.141 1.00 88.88 260 GLY A CA 1
ATOM 1830 C C . GLY A 1 260 ? 15.182 39.959 18.167 1.00 88.88 260 GLY A C 1
ATOM 1831 O O . GLY A 1 260 ? 14.174 40.544 17.784 1.00 88.88 260 GLY A O 1
ATOM 1832 N N . ARG A 1 261 ? 15.513 39.912 19.466 1.00 87.69 261 ARG A N 1
ATOM 1833 C CA . ARG A 1 261 ? 14.788 40.637 20.532 1.00 87.69 261 ARG A CA 1
ATOM 1834 C C . ARG A 1 261 ? 15.407 41.989 20.908 1.00 87.69 261 ARG A C 1
ATOM 1836 O O . ARG A 1 261 ? 14.896 42.630 21.825 1.00 87.69 261 ARG A O 1
ATOM 1843 N N . LYS A 1 262 ? 16.509 42.384 20.273 1.00 70.44 262 LYS A N 1
ATOM 1844 C CA . LYS A 1 262 ? 17.153 43.691 20.464 1.00 70.44 262 LYS A CA 1
ATOM 1845 C C . LYS A 1 262 ? 16.712 44.657 19.377 1.00 70.44 262 LYS A C 1
ATOM 1847 O O . LYS A 1 262 ? 16.544 45.843 19.724 1.00 70.44 262 LYS A O 1
#

Sequence (262 aa):
MKRLHRAITVIVLAAACVGGAGNARAGDEGGSRLRVDYHAPRLTVEARGVTLAQMLGEIGARVGFTVVDNGASATLLSVSIEDALVDEVLRQLLRGENHTVLYAAGGNTPGIDKIVLLGAPGQFTAGVEPPNRQQPQGTQPVAAQPAVSPPAASVAVTPSAVPASATADPTPPSGEGRASVPAADPANAPVTVGEMLKAHAMVATQAGQETAQDAPLPAPPMNIDAVLAETTLRAQQSLSALMDGLAAATRSLQESLAAGRK

Nearest PDB structures (foldseek):
  4av2-assembly1_A  TM=5.982E-01  e=5.194E-03  Neisseria meningitidis MC58
  4ar0-assembly1_A  TM=7.106E-01  e=1.602E-01  Neisseria meningitidis

Foldseek 3Di:
DDDDDDDDPPPPPPDDPPPDPDPPDPDPDQDWDWDWDDDPQWIWIFTFQDFLQVNVCVVCVVQVAEEAEQAADPDGDGDTDGGDGPVVVCCVSCVPFDKDWDWDPPDPDTDTHYIYTPYDVPPRPPDPDDPPPDDPPDDDDDDDDDDDDDDDDDDDDDDDDDDDDDDDDDDDDDDDDDDDDDDDDPPDDDCDVVNVVVVVVVVVVVVPPVPPDDDDDDDDPPPVVVVVVVVVVVVVVVVVVVVVVVVVVVVVVVVVVVVVVD

pLDDT: mean 73.88, std 20.22, range [32.44, 98.0]

Mean predicted aligned error: 20.51 Å

Secondary structure (DSSP, 8-state):
----------------------------SS--EEEEEEETTEEEEEEEEEEHHHHHHHHHHHHT-EEEESS----EEEEEEEEEEHHHHHHHHTTTS-EEEEEPTT-SS--EEEEEE--STT---------------------PPPP-PPPP-----PPPPP-PPP----PPP------PPP---TT-----HHHHHHHHHHHHHHTTTTT--S---------HHHHHHHHHHHHHHHHHHHHHHHHHHHHHHHHHHHHTT-

Solvent-accessible surface area (backbone atoms only — not comparable to full-atom values): 17572 Å² total; per-residue (Å²): 136,86,85,78,83,78,80,84,80,79,79,80,75,81,74,78,81,78,75,75,80,76,85,81,72,91,68,95,72,92,61,64,42,80,47,78,50,79,54,89,73,28,31,30,39,43,34,34,61,34,35,56,67,60,54,48,39,55,50,17,69,74,76,66,28,47,64,46,77,63,53,51,62,86,55,66,40,71,48,78,46,72,75,34,46,55,69,58,52,49,57,59,71,48,59,92,54,47,67,48,81,40,62,51,86,87,57,100,58,92,42,64,40,36,39,38,30,58,18,58,93,86,62,72,70,77,67,80,70,73,79,76,74,74,71,78,88,72,89,72,85,90,75,91,75,84,88,77,87,81,82,90,79,88,77,86,80,80,85,79,81,86,80,90,79,78,93,76,87,83,81,80,81,89,73,92,76,93,73,88,76,79,87,76,80,85,88,76,73,77,87,44,72,68,58,57,51,52,53,54,54,55,55,61,57,56,75,68,59,82,82,80,79,85,80,96,66,83,82,70,83,79,55,63,68,59,55,50,50,53,52,50,51,54,51,54,55,53,52,51,54,50,52,52,51,52,54,52,51,52,50,52,52,53,51,52,58,62,59,74,75,113

Radius of gyration: 30.09 Å; Cα contacts (8 Å, |Δi|>4): 177; chains: 1; bounding box: 65×72×96 Å